Protein AF-A0A699JFB2-F1 (afdb_monomer_lite)

pLDDT: mean 80.0, std 21.0, range [34.34, 98.62]

Structure (mmCIF, N/CA/C/O backbone):
data_AF-A0A699JFB2-F1
#
_entry.id   AF-A0A699JFB2-F1
#
loop_
_atom_site.group_PDB
_atom_site.id
_atom_site.type_symbol
_atom_site.label_atom_id
_atom_site.label_alt_id
_atom_site.label_comp_id
_atom_site.label_asym_id
_atom_site.label_entity_id
_atom_site.label_seq_id
_atom_site.pdbx_PDB_ins_code
_atom_site.Cartn_x
_atom_site.Cartn_y
_atom_site.Cartn_z
_atom_site.occupancy
_atom_site.B_iso_or_equiv
_atom_site.auth_seq_id
_atom_site.auth_comp_id
_atom_site.auth_asym_id
_atom_site.auth_atom_id
_atom_site.pdbx_PDB_model_num
ATOM 1 N N . MET A 1 1 ? -42.831 4.275 116.782 1.00 61.75 1 MET A N 1
ATOM 2 C CA . MET A 1 1 ? -42.722 3.275 115.693 1.00 61.75 1 MET A CA 1
ATOM 3 C C . MET A 1 1 ? -43.497 3.658 114.433 1.00 61.75 1 MET A C 1
ATOM 5 O O . MET A 1 1 ? -42.940 3.506 113.360 1.00 61.75 1 MET A O 1
ATOM 9 N N . LYS A 1 2 ? -44.723 4.200 114.532 1.00 71.00 2 LYS A N 1
ATOM 10 C CA . LYS A 1 2 ? -45.577 4.513 113.367 1.00 71.00 2 LYS A CA 1
ATOM 11 C C . LYS A 1 2 ? -44.937 5.443 112.308 1.00 71.00 2 LYS A C 1
ATOM 13 O O . LYS A 1 2 ? -44.882 5.063 111.149 1.00 71.00 2 LYS A O 1
ATOM 18 N N . ARG A 1 3 ? -44.339 6.575 112.715 1.00 71.94 3 ARG A N 1
ATOM 19 C CA . ARG A 1 3 ? -43.683 7.531 111.789 1.00 71.94 3 ARG A CA 1
ATOM 20 C C . ARG A 1 3 ? -42.522 6.941 110.972 1.00 71.94 3 ARG A C 1
ATOM 22 O O . ARG A 1 3 ? -42.423 7.211 109.788 1.00 71.94 3 ARG A O 1
ATOM 29 N N . ALA A 1 4 ? -41.674 6.103 111.576 1.00 75.06 4 ALA A N 1
ATOM 30 C CA . ALA A 1 4 ? -40.530 5.498 110.880 1.00 75.06 4 ALA A CA 1
ATOM 31 C C . ALA A 1 4 ? -40.956 4.447 109.834 1.00 75.06 4 ALA A C 1
ATOM 33 O O . ALA A 1 4 ? -40.274 4.246 108.832 1.00 75.06 4 ALA A O 1
ATOM 34 N N . ALA A 1 5 ? -42.092 3.774 110.055 1.00 75.44 5 ALA A N 1
ATOM 35 C CA . ALA A 1 5 ? -42.675 2.857 109.078 1.00 75.44 5 ALA A CA 1
ATOM 36 C C . ALA A 1 5 ? -43.318 3.612 107.899 1.00 75.44 5 ALA A C 1
ATOM 38 O O . ALA A 1 5 ? -43.172 3.190 106.754 1.00 75.44 5 ALA A O 1
ATOM 39 N N . GLU A 1 6 ? -43.972 4.746 108.171 1.00 75.50 6 GLU A N 1
ATOM 40 C CA . GLU A 1 6 ? -44.552 5.631 107.150 1.00 75.50 6 GLU A CA 1
ATOM 41 C C . GLU A 1 6 ? -43.462 6.217 106.235 1.00 75.50 6 GLU A C 1
ATOM 43 O O . GLU A 1 6 ? -43.585 6.133 105.014 1.00 75.50 6 GLU A O 1
ATOM 48 N N . GLU A 1 7 ? -42.354 6.699 106.804 1.00 80.00 7 GLU A N 1
ATOM 49 C CA . GLU A 1 7 ? -41.218 7.280 106.069 1.00 80.00 7 GLU A CA 1
ATOM 50 C C . GLU A 1 7 ? -40.499 6.245 105.178 1.00 80.00 7 GLU A C 1
ATOM 52 O O . GLU A 1 7 ? -40.191 6.516 104.017 1.00 80.00 7 GLU A O 1
ATOM 57 N N . LYS A 1 8 ? -40.332 5.004 105.666 1.00 85.25 8 LYS A N 1
ATOM 58 C CA . LYS A 1 8 ? -39.791 3.887 104.871 1.00 85.25 8 LYS A CA 1
ATOM 59 C C . LYS A 1 8 ? -40.735 3.471 103.734 1.00 85.25 8 LYS A C 1
ATOM 61 O O . LYS A 1 8 ? -40.265 3.131 102.651 1.00 85.25 8 LYS A O 1
ATOM 66 N N . SER A 1 9 ? -42.053 3.516 103.958 1.00 81.88 9 SER A N 1
ATOM 67 C CA . SER A 1 9 ? -43.044 3.242 102.906 1.00 81.88 9 SER A CA 1
ATOM 68 C C . SER A 1 9 ? -43.068 4.337 101.832 1.00 81.88 9 SER A C 1
ATOM 70 O O . SER A 1 9 ? -43.159 4.021 100.648 1.00 81.88 9 SER A O 1
ATOM 72 N N . ALA A 1 10 ? -42.897 5.604 102.228 1.00 85.06 10 ALA A N 1
ATOM 73 C CA . ALA A 1 10 ? -42.824 6.735 101.309 1.00 85.06 10 ALA A CA 1
ATOM 74 C C . ALA A 1 10 ? -41.573 6.657 100.416 1.00 85.06 10 ALA A C 1
ATOM 76 O O . ALA A 1 10 ? -41.684 6.829 99.203 1.00 85.06 10 ALA A O 1
ATOM 77 N N . GLY A 1 11 ? -40.412 6.305 100.986 1.00 89.19 11 GLY A N 1
ATOM 78 C CA . GLY A 1 11 ? -39.179 6.081 100.219 1.00 89.19 11 GLY A CA 1
ATOM 79 C C . GLY A 1 11 ? -39.293 4.929 99.213 1.00 89.19 11 GLY A C 1
ATOM 80 O O . GLY A 1 11 ? -38.913 5.082 98.057 1.00 89.19 11 GLY A O 1
ATOM 81 N N . LEU A 1 12 ? -39.895 3.800 99.611 1.00 91.56 12 LEU A N 1
ATOM 82 C CA . LEU A 1 12 ? -40.146 2.674 98.699 1.00 91.56 12 LEU A CA 1
ATOM 83 C C . LEU A 1 12 ? -41.134 3.030 97.581 1.00 91.56 12 LEU A C 1
ATOM 85 O O . LEU A 1 12 ? -40.935 2.615 96.444 1.00 91.56 12 LEU A O 1
ATOM 89 N N . SER A 1 13 ? -42.178 3.807 97.882 1.00 91.25 13 SER A N 1
ATOM 90 C CA . SER A 1 13 ? -43.130 4.283 96.872 1.00 91.25 13 SER A CA 1
ATOM 91 C C . SER A 1 13 ? -42.457 5.198 95.849 1.00 91.25 13 SER A C 1
ATOM 93 O O . SER A 1 13 ? -42.747 5.102 94.659 1.00 91.25 13 SER A O 1
ATOM 95 N N . GLN A 1 14 ? -41.547 6.065 96.297 1.00 92.75 14 GLN A N 1
ATOM 96 C CA . GLN A 1 14 ? -40.781 6.941 95.416 1.00 92.75 14 GLN A CA 1
ATOM 97 C C . GLN A 1 14 ? -39.818 6.147 94.519 1.00 92.75 14 GLN A C 1
ATOM 99 O O . GLN A 1 14 ? -39.733 6.425 93.323 1.00 92.75 14 GLN A O 1
ATOM 104 N N . GLU A 1 15 ? -39.139 5.135 95.067 1.00 92.81 15 GLU A N 1
ATOM 105 C CA . GLU A 1 15 ? -38.270 4.225 94.306 1.00 92.81 15 GLU A CA 1
ATOM 106 C C . GLU A 1 15 ? -39.066 3.451 93.239 1.00 92.81 15 GLU A C 1
ATOM 108 O O . GLU A 1 15 ? -38.625 3.313 92.099 1.00 92.81 15 GLU A O 1
ATOM 113 N N . LEU A 1 16 ? -40.277 2.991 93.579 1.00 94.44 16 LEU A N 1
ATOM 114 C CA . LEU A 1 16 ? -41.173 2.291 92.655 1.00 94.44 16 LEU A CA 1
ATOM 115 C C . LEU A 1 16 ? -41.633 3.183 91.498 1.00 94.44 16 LEU A C 1
ATOM 117 O O . LEU A 1 16 ? -41.609 2.746 90.347 1.00 94.44 16 LEU A O 1
ATOM 121 N N . GLU A 1 17 ? -42.014 4.431 91.779 1.00 94.94 17 GLU A N 1
ATOM 122 C CA . GLU A 1 17 ? -42.367 5.391 90.727 1.00 94.94 17 GLU A CA 1
ATOM 123 C C . GLU A 1 17 ? -41.153 5.755 89.863 1.00 94.94 17 GLU A C 1
ATOM 125 O O . GLU A 1 17 ? -41.274 5.854 88.641 1.00 94.94 17 GLU A O 1
ATOM 130 N N . ARG A 1 18 ? -39.957 5.862 90.458 1.00 95.94 18 ARG A N 1
ATOM 131 C CA . ARG A 1 18 ? -38.711 6.058 89.704 1.00 95.94 18 ARG A CA 1
ATOM 132 C C . ARG A 1 18 ? -38.434 4.888 88.759 1.00 95.94 18 ARG A C 1
ATOM 134 O O . ARG A 1 18 ? -38.152 5.118 87.584 1.00 95.94 18 ARG A O 1
ATOM 141 N N . MET A 1 19 ? -38.546 3.651 89.239 1.00 95.81 19 MET A N 1
ATOM 142 C CA . MET A 1 19 ? -38.380 2.459 88.401 1.00 95.81 19 MET A CA 1
ATOM 143 C C . MET A 1 19 ? -39.442 2.386 87.303 1.00 95.81 19 MET A C 1
ATOM 145 O O . MET A 1 19 ? -39.117 2.043 86.169 1.00 95.81 19 MET A O 1
ATOM 149 N N . ARG A 1 20 ? -40.700 2.743 87.596 1.00 95.44 20 ARG A N 1
ATOM 150 C CA . ARG A 1 20 ? -41.766 2.798 86.584 1.00 95.44 20 ARG A CA 1
ATOM 151 C C . ARG A 1 20 ? -41.446 3.817 85.490 1.00 95.44 20 ARG A C 1
ATOM 153 O O . ARG A 1 20 ? -41.631 3.512 84.310 1.00 95.44 20 ARG A O 1
ATOM 160 N N . ALA A 1 21 ? -40.960 5.000 85.862 1.00 95.31 21 ALA A N 1
ATOM 161 C CA . ALA A 1 21 ? -40.542 6.016 84.901 1.00 95.31 21 ALA A CA 1
ATOM 162 C C . ALA A 1 21 ? -39.390 5.506 84.017 1.00 95.31 21 ALA A C 1
ATOM 164 O O . ALA A 1 21 ? -39.485 5.585 82.794 1.00 95.31 21 ALA A O 1
ATOM 165 N N . GLN A 1 22 ? -38.366 4.884 84.616 1.00 96.75 22 GLN A N 1
ATOM 166 C CA . GLN A 1 22 ? -37.249 4.279 83.877 1.00 96.75 22 GLN A CA 1
ATOM 167 C C . GLN A 1 22 ? -37.699 3.146 82.948 1.00 96.75 22 GLN A C 1
ATOM 169 O O . GLN A 1 22 ? -37.220 3.049 81.823 1.00 96.75 22 GLN A O 1
ATOM 174 N N . PHE A 1 23 ? -38.634 2.301 83.388 1.00 96.62 23 PHE A N 1
ATOM 175 C CA . PHE A 1 23 ? -39.174 1.225 82.560 1.00 96.62 23 PHE A CA 1
ATOM 176 C C . PHE A 1 23 ? -39.977 1.774 81.374 1.00 96.62 23 PHE A C 1
ATOM 178 O O . PHE A 1 23 ? -39.865 1.258 80.266 1.00 96.62 23 PHE A O 1
ATOM 185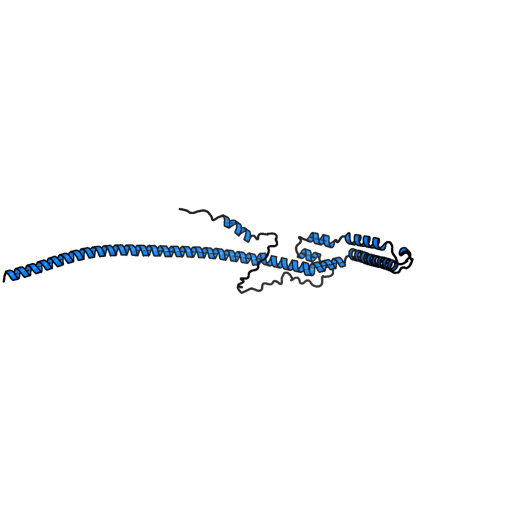 N N . SER A 1 24 ? -40.732 2.855 81.588 1.00 95.81 24 SER A N 1
ATOM 186 C CA . SER A 1 24 ? -41.478 3.533 80.520 1.00 95.81 24 SER A CA 1
ATOM 187 C C . SER A 1 24 ? -40.530 4.131 79.475 1.00 95.81 24 SER A C 1
ATOM 189 O O . SER A 1 24 ? -40.747 3.974 78.277 1.00 95.81 24 SER A O 1
ATOM 191 N N . GLU A 1 25 ? -39.440 4.762 79.915 1.00 96.69 25 GLU A N 1
ATOM 192 C CA . GLU A 1 25 ? -38.406 5.305 79.026 1.00 96.69 25 GLU A CA 1
ATOM 193 C C . GLU A 1 25 ? -37.653 4.196 78.270 1.00 96.69 25 GLU A C 1
ATOM 195 O O . GLU A 1 25 ? -37.426 4.298 77.060 1.00 96.69 25 GLU A O 1
ATOM 200 N N . LEU A 1 26 ? -37.349 3.082 78.945 1.00 96.88 26 LEU A N 1
ATOM 201 C CA . LEU A 1 26 ? -36.742 1.908 78.320 1.00 96.88 26 LEU A CA 1
ATOM 202 C C . LEU A 1 26 ? -37.665 1.301 77.254 1.00 96.88 26 LEU A C 1
ATOM 204 O O . LEU A 1 26 ? -37.205 0.969 76.166 1.00 96.88 26 LEU A O 1
ATOM 208 N N . GLN A 1 27 ? -38.967 1.213 77.521 1.00 97.38 27 GLN A N 1
ATOM 209 C CA . GLN A 1 27 ? -39.942 0.700 76.562 1.00 97.38 27 GLN A CA 1
ATOM 210 C C . GLN A 1 27 ? -40.035 1.588 75.311 1.00 97.38 27 GLN A C 1
ATOM 212 O O . GLN A 1 27 ? -40.023 1.076 74.193 1.00 97.38 27 GLN A O 1
ATOM 217 N N . VAL A 1 28 ? -40.063 2.915 75.483 1.00 97.12 28 VAL A N 1
ATOM 218 C CA . VAL A 1 28 ? -40.058 3.865 74.356 1.00 97.12 28 VAL A CA 1
ATOM 219 C C . VAL A 1 28 ? -38.763 3.762 73.545 1.00 97.12 28 VAL A C 1
ATOM 221 O O . VAL A 1 28 ? -38.801 3.798 72.314 1.00 97.12 28 VAL A O 1
ATOM 224 N N . SER A 1 29 ? -37.611 3.608 74.206 1.00 96.38 29 SER A N 1
ATOM 225 C CA . SER A 1 29 ? -36.336 3.444 73.496 1.00 96.38 29 SER A CA 1
ATOM 226 C C . SER A 1 29 ? -36.242 2.108 72.753 1.00 96.38 29 SER A C 1
ATOM 228 O O . SER A 1 29 ? -35.765 2.097 71.621 1.00 96.38 29 SER A O 1
ATOM 230 N N . HIS A 1 30 ? -36.758 1.013 73.321 1.00 96.69 30 HIS A N 1
ATOM 231 C CA . HIS A 1 30 ? -36.852 -0.283 72.644 1.00 96.69 30 HIS A CA 1
ATOM 232 C C . HIS A 1 30 ? -37.689 -0.193 71.365 1.00 96.69 30 HIS A C 1
ATOM 234 O O . HIS A 1 30 ? -37.243 -0.640 70.312 1.00 96.69 30 HIS A O 1
ATOM 240 N N . GLU A 1 31 ? -38.866 0.435 71.432 1.00 97.31 31 GLU A N 1
ATOM 241 C CA . GLU A 1 31 ? -39.734 0.619 70.264 1.00 97.31 31 GLU A CA 1
ATOM 242 C C . GLU A 1 31 ? -39.026 1.419 69.158 1.00 97.31 31 GLU A C 1
ATOM 244 O O . GLU A 1 31 ? -39.022 1.028 67.991 1.00 97.31 31 GLU A O 1
ATOM 249 N N . ARG A 1 32 ? -38.332 2.503 69.534 1.00 97.81 32 ARG A N 1
ATOM 250 C CA . ARG A 1 32 ? -37.537 3.308 68.597 1.00 97.81 32 ARG A CA 1
ATOM 251 C C . ARG A 1 32 ? -36.387 2.515 67.971 1.00 97.81 32 ARG A C 1
ATOM 253 O O . ARG A 1 32 ? -36.138 2.667 66.778 1.00 97.81 32 ARG A O 1
ATOM 260 N N . ILE A 1 33 ? -35.677 1.703 68.757 1.00 97.94 33 ILE A N 1
ATOM 261 C CA . ILE A 1 33 ? -34.589 0.852 68.254 1.00 97.94 33 ILE A CA 1
ATOM 262 C C . ILE A 1 33 ? -35.148 -0.192 67.288 1.00 97.94 33 ILE A C 1
ATOM 264 O O . ILE A 1 33 ? -34.568 -0.381 66.224 1.00 97.94 33 ILE A O 1
ATOM 268 N N . SER A 1 34 ? -36.288 -0.812 67.607 1.00 97.44 34 SER A N 1
ATOM 269 C CA . SER A 1 34 ? -36.940 -1.782 66.722 1.00 97.44 34 SER A CA 1
ATOM 270 C C . SER A 1 34 ? -37.253 -1.164 65.356 1.00 97.44 34 SER A C 1
ATOM 272 O O . SER A 1 34 ? -36.870 -1.716 64.330 1.00 97.44 34 SER A O 1
ATOM 274 N N . GLN A 1 35 ? -37.827 0.043 65.336 1.00 97.94 35 GLN A N 1
ATOM 275 C CA . GLN A 1 35 ? -38.099 0.772 64.089 1.00 97.94 35 GLN A CA 1
ATOM 276 C C . GLN A 1 35 ? -36.823 1.118 63.304 1.00 97.94 35 GLN A C 1
ATOM 278 O O . GLN A 1 35 ? -36.813 1.066 62.075 1.00 97.94 35 GLN A O 1
ATOM 283 N N . GLN A 1 36 ? -35.736 1.481 63.994 1.00 97.81 36 GLN A N 1
ATOM 284 C CA . GLN A 1 36 ? -34.448 1.749 63.346 1.00 97.81 36 GLN A CA 1
ATOM 285 C C . GLN A 1 36 ? -33.833 0.483 62.740 1.00 97.81 36 GLN A C 1
ATOM 287 O O . GLN A 1 36 ? -33.240 0.562 61.665 1.00 97.81 36 GLN A O 1
ATOM 292 N N . VAL A 1 37 ? -33.983 -0.666 63.403 1.00 97.75 37 VAL A N 1
ATOM 293 C CA . VAL A 1 37 ? -33.536 -1.964 62.885 1.00 97.75 37 VAL A CA 1
ATOM 294 C C . VAL A 1 37 ? -34.311 -2.327 61.621 1.00 97.75 37 VAL A C 1
ATOM 296 O O . VAL A 1 37 ? -33.679 -2.658 60.622 1.00 97.75 37 VAL A O 1
ATOM 299 N N . ASP A 1 38 ? -35.637 -2.174 61.612 1.00 97.88 38 ASP A N 1
ATOM 300 C CA . ASP A 1 38 ? -36.460 -2.459 60.427 1.00 97.88 38 ASP A CA 1
ATOM 301 C C . ASP A 1 38 ? -36.074 -1.567 59.233 1.00 97.88 38 ASP A C 1
ATOM 303 O O . ASP A 1 38 ? -35.922 -2.047 58.106 1.00 97.88 38 ASP A O 1
ATOM 307 N N . ALA A 1 39 ? -35.838 -0.273 59.479 1.00 97.94 39 ALA A N 1
ATOM 308 C CA . ALA A 1 39 ? -35.392 0.664 58.447 1.00 97.94 39 ALA A CA 1
ATOM 309 C C . ALA A 1 39 ? -34.002 0.305 57.891 1.00 97.94 39 ALA A C 1
ATOM 311 O O . ALA A 1 39 ? -33.796 0.329 56.675 1.00 97.94 39 ALA A O 1
ATOM 312 N N . LEU A 1 40 ? -33.056 -0.067 58.763 1.00 98.06 40 LEU A N 1
ATOM 313 C CA . LEU A 1 40 ? -31.728 -0.530 58.351 1.00 98.06 40 LEU A CA 1
ATOM 314 C C . LEU A 1 40 ? -31.813 -1.828 57.549 1.00 98.06 40 LEU A C 1
ATOM 316 O O . LEU A 1 40 ? -31.126 -1.964 56.541 1.00 98.06 40 LEU A O 1
ATOM 320 N N . GLN A 1 41 ? -32.676 -2.758 57.950 1.00 97.88 41 GLN A N 1
ATOM 321 C CA . GLN A 1 41 ? -32.876 -4.017 57.239 1.00 97.88 41 GLN A CA 1
ATOM 322 C C . GLN A 1 41 ? -33.395 -3.776 55.815 1.00 97.88 41 GLN A C 1
ATOM 324 O O . GLN A 1 41 ? -32.908 -4.387 54.862 1.00 97.88 41 GLN A O 1
ATOM 329 N N . GLN A 1 42 ? -34.332 -2.838 55.652 1.00 97.06 42 GLN A N 1
ATOM 330 C CA . GLN A 1 42 ? -34.833 -2.446 54.337 1.00 97.06 42 GLN A CA 1
ATOM 331 C C . GLN A 1 42 ? -33.756 -1.744 53.496 1.00 97.06 42 GLN A C 1
ATOM 333 O O . GLN A 1 42 ? -33.648 -2.008 52.298 1.00 97.06 42 GLN A O 1
ATOM 338 N N . GLN A 1 43 ? -32.928 -0.895 54.112 1.00 97.75 43 GLN A N 1
ATOM 339 C CA . GLN A 1 43 ? -31.812 -0.239 53.430 1.00 97.75 43 GLN A CA 1
ATOM 340 C C . GLN A 1 43 ? -30.760 -1.248 52.947 1.00 97.75 43 GLN A C 1
ATOM 342 O O . GLN A 1 43 ? -30.343 -1.171 51.793 1.00 97.75 43 GLN A O 1
ATOM 347 N N . VAL A 1 44 ? -30.378 -2.212 53.791 1.00 97.88 44 VAL A N 1
ATOM 348 C CA . VAL A 1 44 ? -29.430 -3.283 53.438 1.00 97.88 44 VAL A CA 1
ATOM 349 C C . VAL A 1 44 ? -29.979 -4.125 52.286 1.00 97.88 44 VAL A C 1
ATOM 351 O O . VAL A 1 44 ? -29.268 -4.364 51.315 1.00 97.88 44 VAL A O 1
ATOM 354 N N . SER A 1 45 ? -31.264 -4.489 52.325 1.00 97.50 45 SER A N 1
ATOM 355 C CA . SER A 1 45 ? -31.907 -5.215 51.221 1.00 97.50 45 SER A CA 1
ATOM 356 C C . SER A 1 45 ? -31.915 -4.411 49.908 1.00 97.50 45 SER A C 1
ATOM 358 O O . SER A 1 45 ? -31.698 -4.967 48.826 1.00 97.50 45 SER A O 1
ATOM 360 N N . GLY A 1 46 ? -32.116 -3.091 49.985 1.00 97.88 46 GLY A N 1
ATOM 361 C CA . GLY A 1 46 ? -32.013 -2.199 48.829 1.00 97.88 46 GLY A CA 1
ATOM 362 C C . GLY A 1 46 ? -30.593 -2.117 48.260 1.00 97.88 46 GLY A C 1
ATOM 363 O O . GLY A 1 46 ? -30.415 -2.175 47.043 1.00 97.88 46 GLY A O 1
ATOM 364 N N . GLU A 1 47 ? -29.579 -2.033 49.124 1.00 97.81 47 GLU A N 1
ATOM 365 C CA . GLU A 1 47 ? -28.166 -2.014 48.726 1.00 97.81 47 GLU A CA 1
ATOM 366 C C . GLU A 1 47 ? -27.744 -3.329 48.059 1.00 97.81 47 GLU A C 1
ATOM 368 O O . GLU A 1 47 ? -27.092 -3.303 47.015 1.00 97.81 47 GLU A O 1
ATOM 373 N N . GLU A 1 48 ? -28.166 -4.476 48.597 1.00 98.12 48 GLU A N 1
ATOM 374 C CA . GLU A 1 48 ? -27.917 -5.791 47.994 1.00 98.12 48 GLU A CA 1
ATOM 375 C C . GLU A 1 48 ? -28.531 -5.899 46.592 1.00 98.12 48 GLU A C 1
ATOM 377 O O . GLU A 1 48 ? -27.881 -6.381 45.661 1.00 98.12 48 GLU A O 1
ATOM 382 N N . THR A 1 49 ? -29.749 -5.380 46.418 1.00 98.19 49 THR A N 1
ATOM 383 C CA . THR A 1 49 ? -30.429 -5.345 45.114 1.00 98.19 49 THR A CA 1
ATOM 384 C C . THR A 1 49 ? -29.679 -4.457 44.118 1.00 98.19 49 THR A C 1
ATOM 386 O O . THR A 1 49 ? -29.460 -4.850 42.971 1.00 98.19 49 THR A O 1
ATOM 389 N N . LEU A 1 50 ? -29.237 -3.271 44.550 1.00 98.19 50 LEU A N 1
ATOM 390 C CA . LEU A 1 50 ? -28.474 -2.350 43.706 1.00 98.19 50 LEU A CA 1
ATOM 391 C C . LEU A 1 50 ? -27.106 -2.931 43.323 1.00 98.19 50 LEU A C 1
ATOM 393 O O . LEU A 1 50 ? -26.680 -2.810 42.174 1.00 98.19 50 LEU A O 1
ATOM 397 N N . LYS A 1 51 ? -26.429 -3.591 44.268 1.00 98.38 51 LYS A N 1
ATOM 398 C CA . LYS A 1 51 ? -25.154 -4.268 44.026 1.00 98.38 51 LYS A CA 1
ATOM 399 C C . LYS A 1 51 ? -25.301 -5.365 42.973 1.00 98.38 51 LYS A C 1
ATOM 401 O O . LYS A 1 51 ? -24.484 -5.424 42.058 1.00 98.38 51 LYS A O 1
ATOM 406 N N . ALA A 1 52 ? -26.350 -6.184 43.064 1.00 98.31 52 ALA A N 1
ATOM 407 C CA . ALA A 1 52 ? -26.631 -7.214 42.066 1.00 98.31 52 ALA A CA 1
ATOM 408 C C . ALA A 1 52 ? -26.864 -6.607 40.671 1.00 98.31 52 ALA A C 1
ATOM 410 O O . ALA A 1 52 ? -26.247 -7.047 39.702 1.00 98.31 52 ALA A O 1
ATOM 411 N N . ALA A 1 53 ? -27.665 -5.539 40.577 1.00 98.44 53 ALA A N 1
ATOM 412 C CA . ALA A 1 53 ? -27.901 -4.839 39.313 1.00 98.44 53 ALA A CA 1
ATOM 413 C C . ALA A 1 53 ? -26.607 -4.260 38.708 1.00 98.44 53 ALA A C 1
ATOM 415 O O . ALA A 1 53 ? -26.406 -4.314 37.494 1.00 98.44 53 ALA A O 1
ATOM 416 N N . PHE A 1 54 ? -25.704 -3.737 39.544 1.00 98.19 54 PHE A N 1
ATOM 417 C CA . PHE A 1 54 ? -24.413 -3.221 39.089 1.00 98.19 54 PHE A CA 1
ATOM 418 C C . PHE A 1 54 ? -23.481 -4.331 38.579 1.00 98.19 54 PHE A C 1
ATOM 420 O O . PHE A 1 54 ? -22.805 -4.156 37.563 1.00 98.19 54 PHE A O 1
ATOM 427 N N . GLU A 1 55 ? -23.443 -5.480 39.257 1.00 98.44 55 GLU A N 1
ATOM 428 C CA . GLU A 1 55 ? -22.667 -6.639 38.804 1.00 98.44 55 GLU A CA 1
ATOM 429 C C . GLU A 1 55 ? -23.184 -7.186 37.466 1.00 98.44 55 GLU A C 1
ATOM 431 O O . GLU A 1 55 ? -22.376 -7.503 36.590 1.00 98.44 55 GLU A O 1
ATOM 436 N N . ASP A 1 56 ? -24.503 -7.245 37.276 1.00 98.62 56 ASP A N 1
ATOM 437 C CA . ASP A 1 56 ? -25.114 -7.674 36.014 1.00 98.62 56 ASP A CA 1
ATOM 438 C C . ASP A 1 56 ? -24.822 -6.690 34.874 1.00 98.62 56 ASP A C 1
ATOM 440 O O . ASP A 1 56 ? -24.393 -7.114 33.798 1.00 98.62 56 ASP A O 1
ATOM 444 N N . TYR A 1 57 ? -24.948 -5.380 35.120 1.00 97.75 57 TYR A N 1
ATOM 445 C CA . TYR A 1 57 ? -24.567 -4.351 34.147 1.00 97.75 57 TYR A CA 1
ATOM 446 C C . TYR A 1 57 ? -23.102 -4.491 33.720 1.00 97.75 57 TYR A C 1
ATOM 448 O O . TYR A 1 57 ? -22.784 -4.426 32.531 1.00 97.75 57 TYR A O 1
ATOM 456 N N . LYS A 1 58 ? -22.198 -4.727 34.678 1.00 98.00 58 LYS A N 1
ATOM 457 C CA . LYS A 1 58 ? -20.779 -4.926 34.380 1.00 98.00 58 LYS A CA 1
ATOM 458 C C . LYS A 1 58 ? -20.557 -6.155 33.496 1.00 98.00 58 LYS A C 1
ATOM 460 O O . LYS A 1 58 ? -19.853 -6.046 32.499 1.00 98.00 58 LYS A O 1
ATOM 465 N N . ARG A 1 59 ? -21.189 -7.293 33.811 1.00 98.38 59 ARG A N 1
ATOM 466 C CA . ARG A 1 59 ? -21.092 -8.501 32.969 1.00 98.38 59 ARG A CA 1
ATOM 467 C C . ARG A 1 59 ? -21.610 -8.250 31.555 1.00 98.38 59 ARG A C 1
ATOM 469 O O . ARG A 1 59 ? -20.994 -8.710 30.602 1.00 98.38 59 ARG A O 1
ATOM 476 N N . GLN A 1 60 ? -22.707 -7.507 31.414 1.00 97.94 60 GLN A N 1
ATOM 477 C CA . GLN A 1 60 ? -23.255 -7.156 30.105 1.00 97.94 60 GLN A CA 1
ATOM 478 C C . GLN A 1 60 ? -22.282 -6.288 29.292 1.00 97.94 60 GLN A C 1
ATOM 480 O O . GLN A 1 60 ? -22.092 -6.530 28.101 1.00 97.94 60 GLN A O 1
ATOM 485 N N . GLN A 1 61 ? -21.647 -5.301 29.929 1.00 97.19 61 GLN A N 1
ATOM 486 C CA . GLN A 1 61 ? -20.620 -4.474 29.291 1.00 97.19 61 GLN A CA 1
ATOM 487 C C . GLN A 1 61 ? -19.403 -5.305 28.876 1.00 97.19 61 GLN A C 1
ATOM 489 O O . GLN A 1 61 ? -18.968 -5.209 27.730 1.00 97.19 61 GLN A O 1
ATOM 494 N N . ASP A 1 62 ? -18.900 -6.157 29.772 1.00 98.31 62 ASP A N 1
ATOM 495 C CA . ASP A 1 62 ? -17.759 -7.034 29.495 1.00 98.31 62 ASP A CA 1
ATOM 496 C C . ASP A 1 62 ? -18.061 -7.958 28.298 1.00 98.31 62 ASP A C 1
ATOM 498 O O . ASP A 1 62 ? -17.250 -8.062 27.379 1.00 98.31 62 ASP A O 1
ATOM 502 N N . GLN A 1 63 ? -19.265 -8.538 28.240 1.00 98.50 63 GLN A N 1
ATOM 503 C CA . GLN A 1 63 ? -19.698 -9.388 27.128 1.00 98.50 63 GLN A CA 1
ATOM 504 C C . GLN A 1 63 ? -19.804 -8.623 25.801 1.00 98.50 63 GLN A C 1
ATOM 506 O O . GLN A 1 63 ? -19.409 -9.137 24.755 1.00 98.50 63 GLN A O 1
ATOM 511 N N . MET A 1 64 ? -20.326 -7.395 25.826 1.00 97.50 64 MET A N 1
ATOM 512 C CA . MET A 1 64 ? -20.412 -6.554 24.630 1.00 97.50 64 MET A CA 1
ATOM 513 C C . MET A 1 64 ? -19.018 -6.208 24.090 1.00 97.50 64 MET A C 1
ATOM 515 O O . MET A 1 64 ? -18.802 -6.243 22.877 1.00 97.50 64 MET A O 1
ATOM 519 N N . VAL A 1 65 ? -18.069 -5.895 24.977 1.00 97.56 65 VAL A N 1
ATOM 520 C CA . VAL A 1 65 ? -16.675 -5.626 24.597 1.00 97.56 65 VAL A CA 1
ATOM 521 C C . VAL A 1 65 ? -16.022 -6.883 24.030 1.00 97.56 65 VAL A C 1
ATOM 523 O O . VAL A 1 65 ? -15.423 -6.814 22.961 1.00 97.56 65 VAL A O 1
ATOM 526 N N . GLU A 1 66 ? -16.181 -8.031 24.686 1.00 97.94 66 GLU A N 1
ATOM 527 C CA . GLU A 1 66 ? -15.625 -9.306 24.223 1.00 97.94 66 GLU A CA 1
ATOM 528 C C . GLU A 1 66 ? -16.172 -9.695 22.841 1.00 97.94 66 GLU A C 1
ATOM 530 O O . GLU A 1 66 ? -15.407 -10.075 21.954 1.00 97.94 66 GLU A O 1
ATOM 535 N N . GLN A 1 67 ? -17.474 -9.495 22.609 1.00 98.25 67 GLN A N 1
ATOM 536 C CA . GLN A 1 67 ? -18.091 -9.711 21.302 1.00 98.25 67 GLN A CA 1
ATOM 537 C C . GLN A 1 67 ? -17.506 -8.783 20.228 1.00 98.25 67 GLN A C 1
ATOM 539 O O . GLN A 1 67 ? -17.204 -9.238 19.123 1.00 98.25 67 GLN A O 1
ATOM 544 N N . ARG A 1 68 ? -17.328 -7.492 20.534 1.00 97.62 68 ARG A N 1
ATOM 545 C CA . ARG A 1 68 ? -16.721 -6.531 19.598 1.00 97.62 68 ARG A CA 1
ATOM 546 C C . ARG A 1 68 ? -15.252 -6.841 19.318 1.00 97.62 68 ARG A C 1
ATOM 548 O O . ARG A 1 68 ? -14.822 -6.693 18.179 1.00 97.62 68 ARG A O 1
ATOM 555 N N . CYS A 1 69 ? -14.494 -7.293 20.315 1.00 98.00 69 CYS A N 1
ATOM 556 C CA . CYS A 1 69 ? -13.121 -7.755 20.120 1.00 98.00 69 CYS A CA 1
ATOM 557 C C . CYS A 1 69 ? -13.078 -8.965 19.184 1.00 98.00 69 CYS A C 1
ATOM 559 O O . CYS A 1 69 ? -12.351 -8.921 18.200 1.00 98.00 69 CYS A O 1
ATOM 561 N N . ALA A 1 70 ? -13.924 -9.973 19.410 1.00 98.00 70 ALA A N 1
ATOM 562 C CA . ALA A 1 70 ? -13.998 -11.145 18.538 1.00 98.00 70 ALA A CA 1
ATOM 563 C C . ALA A 1 70 ? -14.388 -10.786 17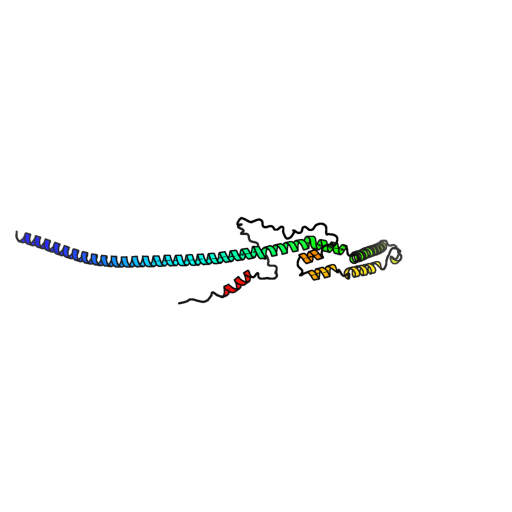.089 1.00 98.00 70 ALA A C 1
ATOM 565 O O . ALA A 1 70 ? -13.866 -11.372 16.143 1.00 98.00 70 ALA A O 1
ATOM 566 N N . GLU A 1 71 ? -15.280 -9.807 16.899 1.00 98.19 71 GLU A N 1
ATOM 567 C CA . GLU A 1 71 ? -15.640 -9.296 15.570 1.00 98.19 71 GLU A CA 1
ATOM 568 C C . GLU A 1 71 ? -14.446 -8.624 14.872 1.00 98.19 71 GLU A C 1
ATOM 570 O O . GLU A 1 71 ? -14.190 -8.875 13.693 1.00 98.19 71 GLU A O 1
ATOM 575 N N . ILE A 1 72 ? -13.709 -7.774 15.593 1.00 97.00 72 ILE A N 1
ATOM 576 C CA . ILE A 1 72 ? -12.522 -7.095 15.061 1.00 97.00 72 ILE A CA 1
ATOM 577 C C . ILE A 1 72 ? -11.418 -8.106 14.746 1.00 97.00 72 ILE A C 1
ATOM 579 O O . ILE A 1 72 ? -10.825 -8.014 13.675 1.00 97.00 72 ILE A O 1
ATOM 583 N N . ASP A 1 73 ? -11.178 -9.077 15.624 1.00 98.00 73 ASP A N 1
ATOM 584 C CA . ASP A 1 73 ? -10.174 -10.123 15.419 1.00 98.00 73 ASP A CA 1
ATOM 585 C C . ASP A 1 73 ? -10.499 -10.946 14.167 1.00 98.00 73 ASP A C 1
ATOM 587 O O . ASP A 1 73 ? -9.650 -11.087 13.290 1.00 98.00 73 ASP A O 1
ATOM 591 N N . ALA A 1 74 ? -11.756 -11.371 13.993 1.00 97.75 74 ALA A N 1
ATOM 592 C CA . ALA A 1 74 ? -12.182 -12.082 12.787 1.00 97.75 74 ALA A CA 1
ATOM 593 C C . ALA A 1 74 ? -12.017 -11.238 11.508 1.00 97.75 74 ALA A C 1
ATOM 595 O O . ALA A 1 74 ? -11.646 -11.760 10.454 1.00 97.75 74 ALA A O 1
ATOM 596 N N . ARG A 1 75 ? -12.275 -9.923 11.585 1.00 96.88 75 ARG A N 1
ATOM 597 C CA . ARG A 1 75 ? -12.052 -8.993 10.464 1.00 96.88 75 ARG A CA 1
ATOM 598 C C . ARG A 1 75 ? -10.563 -8.819 10.149 1.00 96.88 75 ARG A C 1
ATOM 600 O O . ARG A 1 75 ? -10.204 -8.745 8.975 1.00 96.88 75 ARG A O 1
ATOM 607 N N . LEU A 1 76 ? -9.707 -8.747 11.167 1.00 96.88 76 LEU A N 1
ATOM 608 C CA . LEU A 1 76 ? -8.255 -8.665 10.998 1.00 96.88 76 LEU A CA 1
ATOM 609 C C . LEU A 1 76 ? -7.684 -9.956 10.408 1.00 96.88 76 LEU A C 1
ATOM 611 O O . LEU A 1 76 ? -6.848 -9.876 9.511 1.00 96.88 76 LEU A O 1
ATOM 615 N N . ASP A 1 77 ? -8.169 -11.114 10.851 1.00 96.44 77 ASP A N 1
ATOM 616 C CA . ASP A 1 77 ? -7.778 -12.414 10.305 1.00 96.44 77 ASP A CA 1
ATOM 617 C C . ASP A 1 77 ? -8.142 -12.519 8.819 1.00 96.44 77 ASP A C 1
ATOM 619 O O . ASP A 1 77 ? -7.296 -12.881 8.002 1.00 96.44 77 ASP A O 1
ATOM 623 N N . ALA A 1 78 ? -9.364 -12.121 8.442 1.00 95.69 78 ALA A N 1
ATOM 624 C CA . ALA A 1 78 ? -9.783 -12.083 7.040 1.00 95.69 78 ALA A CA 1
ATOM 625 C C . ALA A 1 78 ? -8.890 -11.155 6.196 1.00 95.69 78 ALA A C 1
ATOM 627 O O . ALA A 1 78 ? -8.405 -11.555 5.141 1.00 95.69 78 ALA A O 1
ATOM 628 N N . LEU A 1 79 ? -8.597 -9.946 6.691 1.00 95.06 79 LEU A N 1
ATOM 629 C CA . LEU A 1 79 ? -7.713 -9.006 5.996 1.00 95.06 79 LEU A CA 1
ATOM 630 C C . LEU A 1 79 ? -6.277 -9.539 5.862 1.00 95.06 79 LEU A C 1
ATOM 632 O O . LEU A 1 79 ? -5.617 -9.283 4.855 1.00 95.06 79 LEU A O 1
ATOM 636 N N . SER A 1 80 ? -5.781 -10.255 6.874 1.00 94.94 80 SER A N 1
ATOM 637 C CA . SER A 1 80 ? -4.457 -10.879 6.826 1.00 94.94 80 SER A CA 1
ATOM 638 C C . SER A 1 80 ? -4.394 -11.954 5.744 1.00 94.94 80 SER A C 1
ATOM 640 O O . SER A 1 80 ? -3.413 -12.005 5.006 1.00 94.94 80 SER A O 1
ATOM 642 N N . ILE A 1 81 ? -5.441 -12.775 5.622 1.00 93.31 81 ILE A N 1
ATOM 643 C CA . ILE A 1 81 ? -5.546 -13.801 4.577 1.00 93.31 81 ILE A CA 1
ATOM 644 C C . ILE A 1 81 ? -5.560 -13.146 3.192 1.00 93.31 81 ILE A C 1
ATOM 646 O O . ILE A 1 81 ? -4.740 -13.511 2.353 1.00 93.31 81 ILE A O 1
ATOM 650 N N . ASP A 1 82 ? -6.398 -12.128 2.973 1.00 92.06 82 ASP A N 1
ATOM 651 C CA . ASP A 1 82 ? -6.454 -11.400 1.695 1.00 92.06 82 ASP A CA 1
ATOM 652 C C . ASP A 1 82 ? -5.080 -10.807 1.319 1.00 92.06 82 ASP A C 1
ATOM 654 O O . ASP A 1 82 ? -4.646 -10.846 0.162 1.00 92.06 82 ASP A O 1
ATOM 658 N N . PHE A 1 83 ? -4.354 -10.265 2.303 1.00 90.19 83 PHE A N 1
ATOM 659 C CA . PHE A 1 83 ? -3.011 -9.735 2.082 1.00 90.19 83 PHE A CA 1
ATOM 660 C C . PHE A 1 83 ? -2.020 -10.828 1.658 1.00 90.19 83 PHE A C 1
ATOM 662 O O . PHE A 1 83 ? -1.271 -10.621 0.698 1.00 90.19 83 PHE A O 1
ATOM 669 N N . ASP A 1 84 ? -2.006 -11.964 2.355 1.00 91.19 84 ASP A N 1
ATOM 670 C CA . ASP A 1 84 ? -1.055 -13.054 2.120 1.00 91.19 84 ASP A CA 1
ATOM 671 C C . ASP A 1 84 ? -1.361 -13.849 0.840 1.00 91.19 84 ASP A C 1
ATOM 673 O O . ASP A 1 84 ? -0.429 -14.279 0.151 1.00 91.19 84 ASP A O 1
ATOM 677 N N . GLU A 1 85 ? -2.638 -14.026 0.494 1.00 89.69 85 GLU A N 1
ATOM 678 C CA . GLU A 1 85 ? -3.070 -14.819 -0.664 1.00 89.69 85 GLU A CA 1
ATOM 679 C C . GLU A 1 85 ? -3.144 -14.005 -1.962 1.00 89.69 85 GLU A C 1
ATOM 681 O O . GLU A 1 85 ? -2.797 -14.523 -3.026 1.00 89.69 85 GLU A O 1
ATOM 686 N N . GLU A 1 86 ? -3.543 -12.730 -1.905 1.00 88.38 86 GLU A N 1
ATOM 687 C CA . GLU A 1 86 ? -3.736 -11.919 -3.113 1.00 88.38 86 GLU A CA 1
ATOM 688 C C . GLU A 1 86 ? -2.622 -10.888 -3.302 1.00 88.38 86 GLU A C 1
ATOM 690 O O . GLU A 1 86 ? -1.917 -10.869 -4.323 1.00 88.38 86 GLU A O 1
ATOM 695 N N . LEU A 1 87 ? -2.445 -10.003 -2.316 1.00 87.00 87 LEU A N 1
ATOM 696 C CA . LEU A 1 87 ? -1.616 -8.813 -2.497 1.00 87.00 87 LEU A CA 1
ATOM 697 C C . LEU A 1 87 ? -0.121 -9.144 -2.468 1.00 87.00 87 LEU A C 1
ATOM 699 O O . LEU A 1 87 ? 0.653 -8.623 -3.282 1.00 87.00 87 LEU A O 1
ATOM 703 N N . TYR A 1 88 ? 0.305 -10.005 -1.547 1.00 89.31 88 TYR A N 1
ATOM 704 C CA . TYR A 1 88 ? 1.708 -10.355 -1.363 1.00 89.31 88 TYR A CA 1
ATOM 705 C C . TYR A 1 88 ? 2.312 -11.060 -2.591 1.00 89.31 88 TYR A C 1
ATOM 707 O O . TYR A 1 88 ? 3.353 -10.595 -3.082 1.00 89.31 88 TYR A O 1
ATOM 715 N N . PRO A 1 89 ? 1.663 -12.078 -3.193 1.00 90.19 89 PRO A N 1
ATOM 716 C CA . PRO A 1 89 ? 2.152 -12.698 -4.423 1.00 90.19 89 PRO A CA 1
ATOM 717 C C . PRO A 1 89 ? 2.235 -11.715 -5.596 1.00 90.19 89 PRO A C 1
ATOM 719 O O . PRO A 1 89 ? 3.206 -11.743 -6.364 1.00 90.19 89 PRO A O 1
ATOM 722 N N . TYR A 1 90 ? 1.270 -10.798 -5.717 1.00 86.50 90 TYR A N 1
ATOM 723 C CA . TYR A 1 90 ? 1.294 -9.768 -6.756 1.00 86.50 90 TYR A CA 1
ATOM 724 C C . TYR A 1 90 ? 2.489 -8.817 -6.590 1.00 86.50 90 TYR A C 1
ATOM 726 O O . TYR A 1 90 ? 3.225 -8.559 -7.549 1.00 86.50 90 TYR A O 1
ATOM 734 N N . MET A 1 91 ? 2.745 -8.339 -5.368 1.00 86.81 91 MET A N 1
ATOM 735 C CA . MET A 1 91 ? 3.901 -7.483 -5.078 1.00 86.81 91 MET A CA 1
ATOM 736 C C . MET A 1 91 ? 5.226 -8.182 -5.392 1.00 86.81 91 MET A C 1
ATOM 738 O O . MET A 1 91 ? 6.106 -7.576 -6.016 1.00 86.81 91 MET A O 1
ATOM 742 N N . LEU A 1 92 ? 5.369 -9.450 -4.998 1.00 85.88 92 LEU A N 1
ATOM 743 C CA . LEU A 1 92 ? 6.558 -10.244 -5.305 1.00 85.88 92 LEU A CA 1
ATOM 744 C C . LEU A 1 92 ? 6.752 -10.404 -6.813 1.00 85.88 92 LEU A C 1
ATOM 746 O O . LEU A 1 92 ? 7.857 -10.176 -7.311 1.00 85.88 92 LEU A O 1
ATOM 750 N N . THR A 1 93 ? 5.681 -10.709 -7.546 1.00 87.50 93 THR A N 1
ATOM 751 C CA . THR A 1 93 ? 5.710 -10.842 -9.009 1.00 87.50 93 THR A CA 1
ATOM 752 C C . THR A 1 93 ? 6.123 -9.530 -9.675 1.00 87.50 93 THR A C 1
ATOM 754 O O . THR A 1 93 ? 7.002 -9.523 -10.538 1.00 87.50 93 THR A O 1
ATOM 757 N N . ALA A 1 94 ? 5.583 -8.396 -9.224 1.00 87.19 94 ALA A N 1
ATOM 758 C CA . ALA A 1 94 ? 5.954 -7.081 -9.740 1.00 87.19 94 ALA A CA 1
ATOM 759 C C . ALA A 1 94 ? 7.428 -6.731 -9.454 1.00 87.19 94 ALA A C 1
ATOM 761 O O . ALA A 1 94 ? 8.118 -6.170 -10.310 1.00 87.19 94 ALA A O 1
ATOM 762 N N . ILE A 1 95 ? 7.944 -7.064 -8.264 1.00 87.31 95 ILE A N 1
ATOM 763 C CA . ILE A 1 95 ? 9.361 -6.859 -7.920 1.00 87.31 95 ILE A CA 1
ATOM 764 C C . ILE A 1 95 ? 10.262 -7.760 -8.771 1.00 87.31 95 ILE A C 1
ATOM 766 O O . ILE A 1 95 ? 11.263 -7.277 -9.309 1.00 87.31 95 ILE A O 1
ATOM 770 N N . ALA A 1 96 ? 9.920 -9.042 -8.906 1.00 88.19 96 ALA A N 1
ATOM 771 C CA . ALA A 1 96 ? 10.664 -10.001 -9.715 1.00 88.19 96 ALA A CA 1
ATOM 772 C C . ALA A 1 96 ? 10.695 -9.582 -11.192 1.00 88.19 96 ALA A C 1
ATOM 774 O O . ALA A 1 96 ? 11.775 -9.524 -11.782 1.00 88.19 96 ALA A O 1
ATOM 775 N N . GLY A 1 97 ? 9.549 -9.182 -11.752 1.00 89.25 97 GLY A N 1
ATOM 776 C CA . GLY A 1 97 ? 9.440 -8.657 -13.114 1.00 89.25 97 GLY A CA 1
ATOM 777 C C . GLY A 1 97 ? 10.325 -7.430 -13.330 1.00 89.25 97 GLY A C 1
ATOM 778 O O . GLY A 1 97 ? 11.170 -7.427 -14.225 1.00 89.25 97 GLY A O 1
ATOM 779 N N . ARG A 1 98 ? 10.245 -6.421 -12.448 1.00 86.31 98 ARG A N 1
ATOM 780 C CA . ARG A 1 98 ? 11.119 -5.231 -12.525 1.00 86.31 98 ARG A CA 1
ATOM 781 C C . ARG A 1 98 ? 12.606 -5.587 -12.454 1.00 86.31 98 ARG A C 1
ATOM 783 O O . ARG A 1 98 ? 13.399 -5.048 -13.226 1.00 86.31 98 ARG A O 1
ATOM 790 N N . ARG A 1 99 ? 12.997 -6.498 -11.555 1.00 89.31 99 ARG A N 1
ATOM 791 C CA . ARG A 1 99 ? 14.386 -6.982 -11.459 1.00 89.31 99 ARG A CA 1
ATOM 792 C C . ARG A 1 99 ? 14.836 -7.673 -12.746 1.00 89.31 99 ARG A C 1
ATOM 794 O O . ARG A 1 99 ? 15.956 -7.425 -13.191 1.00 89.31 99 ARG A O 1
ATOM 801 N N . TRP A 1 100 ? 13.978 -8.497 -13.347 1.00 92.00 100 TRP A N 1
ATOM 802 C CA . TRP A 1 100 ? 14.273 -9.158 -14.616 1.00 92.00 100 TRP A CA 1
ATOM 803 C C . TRP A 1 100 ? 14.448 -8.148 -15.754 1.00 92.00 100 TRP A C 1
ATOM 805 O O . TRP A 1 100 ? 15.434 -8.248 -16.479 1.00 92.00 100 TRP A O 1
ATOM 815 N N . VAL A 1 101 ? 13.577 -7.136 -15.879 1.00 89.31 101 VAL A N 1
ATOM 816 C CA . VAL A 1 101 ? 13.693 -6.105 -16.935 1.00 89.31 101 VAL A CA 1
ATOM 817 C C . VAL A 1 101 ? 15.028 -5.369 -16.832 1.00 89.31 101 VAL A C 1
ATOM 819 O O . VAL A 1 101 ? 15.745 -5.249 -17.825 1.00 89.31 101 VAL A O 1
ATOM 822 N N . ILE A 1 102 ? 15.386 -4.922 -15.624 1.00 87.94 102 ILE A N 1
ATOM 823 C CA . ILE A 1 102 ? 16.614 -4.151 -15.386 1.00 87.94 102 ILE A CA 1
ATOM 824 C C . ILE A 1 102 ? 17.866 -5.012 -15.608 1.00 87.94 102 ILE A C 1
ATOM 826 O O . ILE A 1 102 ? 18.840 -4.541 -16.190 1.00 87.94 102 ILE A O 1
ATOM 830 N N . GLY A 1 103 ? 17.866 -6.262 -15.134 1.00 87.00 103 GLY A N 1
ATOM 831 C CA . GLY A 1 103 ? 19.052 -7.120 -15.180 1.00 87.00 103 GLY A CA 1
ATOM 832 C C . GLY A 1 103 ? 19.235 -7.873 -16.498 1.00 87.00 103 GLY A C 1
ATOM 833 O O . GLY A 1 103 ? 20.341 -7.926 -17.041 1.00 87.00 103 GLY A O 1
ATOM 834 N N . HIS A 1 104 ? 18.163 -8.483 -16.997 1.00 87.44 104 HIS A N 1
ATOM 835 C CA . HIS A 1 104 ? 18.199 -9.421 -18.116 1.00 87.44 104 HIS A CA 1
ATOM 836 C C . HIS A 1 104 ? 17.524 -8.859 -19.369 1.00 87.44 104 HIS A C 1
ATOM 838 O O . HIS A 1 104 ? 18.130 -8.886 -20.438 1.00 87.44 104 HIS A O 1
ATOM 844 N N . GLY A 1 105 ? 16.333 -8.266 -19.234 1.00 88.81 105 GLY A N 1
ATOM 845 C CA . GLY A 1 105 ? 15.572 -7.718 -20.360 1.00 88.81 105 GLY A CA 1
ATOM 846 C C . GLY A 1 105 ? 16.344 -6.658 -21.149 1.00 88.81 105 GLY A C 1
ATOM 847 O O . GLY A 1 105 ? 16.472 -6.770 -22.366 1.00 88.81 105 GLY A O 1
ATOM 848 N N . LEU A 1 106 ? 16.952 -5.682 -20.465 1.00 88.75 106 LEU A N 1
ATOM 849 C CA . LEU A 1 106 ? 17.780 -4.659 -21.119 1.00 88.75 106 LEU A CA 1
ATOM 850 C C . LEU A 1 106 ? 18.995 -5.267 -21.840 1.00 88.75 106 LEU A C 1
ATOM 852 O O . LEU A 1 106 ? 19.349 -4.832 -22.935 1.00 88.75 106 LEU A O 1
ATOM 856 N N . ARG A 1 107 ? 19.624 -6.295 -21.255 1.00 89.00 107 ARG A N 1
ATOM 857 C CA . ARG A 1 107 ? 20.754 -6.997 -21.880 1.00 89.00 107 ARG A CA 1
ATOM 858 C C . ARG A 1 107 ? 20.321 -7.705 -23.164 1.00 89.00 107 ARG A C 1
ATOM 860 O O . ARG A 1 107 ? 20.997 -7.555 -24.176 1.00 89.00 107 ARG A O 1
ATOM 867 N N . LEU A 1 108 ? 19.208 -8.438 -23.124 1.00 88.25 108 LEU A N 1
ATOM 868 C CA . LEU A 1 108 ? 18.634 -9.113 -24.293 1.00 88.25 108 LEU A CA 1
ATOM 869 C C . LEU A 1 108 ? 18.275 -8.114 -25.398 1.00 88.25 108 LEU A C 1
ATOM 871 O O . LEU A 1 108 ? 18.650 -8.319 -26.550 1.00 88.25 108 LEU A O 1
ATOM 875 N N . ALA A 1 109 ? 17.631 -6.997 -25.046 1.00 87.81 109 ALA A N 1
ATOM 876 C CA . ALA A 1 109 ? 17.291 -5.948 -26.004 1.00 87.81 109 ALA A CA 1
ATOM 877 C C . ALA A 1 109 ? 18.541 -5.372 -26.695 1.00 87.81 109 ALA A C 1
ATOM 879 O O . ALA A 1 109 ? 18.557 -5.222 -27.916 1.00 87.81 109 ALA A O 1
ATOM 880 N N . MET A 1 110 ? 19.620 -5.116 -25.944 1.00 86.69 110 MET A N 1
ATOM 881 C CA . MET A 1 110 ? 20.892 -4.680 -26.533 1.00 86.69 110 MET A CA 1
ATOM 882 C C . MET A 1 110 ? 21.504 -5.733 -27.466 1.00 86.69 110 MET A C 1
ATOM 884 O O . MET A 1 110 ? 22.039 -5.363 -28.510 1.00 86.69 110 MET A O 1
ATOM 888 N N . MET A 1 111 ? 21.423 -7.024 -27.122 1.00 87.25 111 MET A N 1
ATOM 889 C CA . MET A 1 111 ? 21.925 -8.102 -27.986 1.00 87.25 111 MET A CA 1
ATOM 890 C C . MET A 1 111 ? 21.134 -8.186 -29.297 1.00 87.25 111 MET A C 1
ATOM 892 O O . MET A 1 111 ? 21.746 -8.152 -30.362 1.00 87.25 111 MET A O 1
ATOM 896 N N . LYS A 1 112 ? 19.795 -8.147 -29.243 1.00 84.50 112 LYS A N 1
ATOM 897 C CA . LYS A 1 112 ? 18.945 -8.065 -30.447 1.00 84.50 112 LYS A CA 1
ATOM 898 C C . LYS A 1 112 ? 19.266 -6.837 -31.306 1.00 84.50 112 LYS A C 1
ATOM 900 O O . LYS A 1 112 ? 19.322 -6.933 -32.528 1.00 84.50 112 LYS A O 1
ATOM 905 N N . CYS A 1 113 ? 19.527 -5.680 -30.693 1.00 83.31 113 CYS A N 1
ATOM 906 C CA . CYS A 1 113 ? 19.979 -4.500 -31.436 1.00 83.31 113 CYS A CA 1
ATOM 907 C C . CYS A 1 113 ? 21.331 -4.737 -32.129 1.00 83.31 113 CYS A C 1
ATOM 909 O O . CYS A 1 113 ? 21.499 -4.339 -33.279 1.00 83.31 113 CYS A O 1
ATOM 911 N N . ALA A 1 114 ? 22.286 -5.398 -31.469 1.00 84.12 114 ALA A N 1
ATOM 912 C CA . ALA A 1 114 ? 23.603 -5.689 -32.044 1.00 84.12 114 ALA A CA 1
ATOM 913 C C . ALA A 1 114 ? 23.546 -6.672 -33.234 1.00 84.12 114 ALA A C 1
ATOM 915 O O . ALA A 1 114 ? 24.408 -6.635 -34.123 1.00 84.12 114 ALA A O 1
ATOM 916 N N . GLU A 1 115 ? 22.520 -7.522 -33.290 1.00 84.44 115 GLU A N 1
ATOM 917 C CA . GLU A 1 115 ? 22.243 -8.421 -34.417 1.00 84.44 115 GLU A CA 1
ATOM 918 C C . GLU A 1 115 ? 21.685 -7.689 -35.648 1.00 84.44 115 GLU A C 1
ATOM 920 O O . GLU A 1 115 ? 21.883 -8.163 -36.772 1.00 84.44 115 GLU A O 1
ATOM 925 N N . SER A 1 116 ? 21.102 -6.495 -35.483 1.00 86.94 116 SER A N 1
ATOM 926 C CA . SER A 1 116 ? 20.627 -5.686 -36.610 1.00 86.94 116 SER A CA 1
ATOM 927 C C . SER A 1 116 ? 21.780 -5.280 -37.531 1.00 86.94 116 SER A C 1
ATOM 929 O O . SER A 1 116 ? 22.676 -4.515 -37.161 1.00 86.94 116 SER A O 1
ATOM 931 N N . LEU A 1 117 ? 21.741 -5.789 -38.765 1.00 87.19 117 LEU A N 1
ATOM 932 C CA . LEU A 1 117 ? 22.686 -5.427 -39.823 1.00 87.19 117 LEU A CA 1
ATOM 933 C C . LEU A 1 117 ? 22.614 -3.933 -40.148 1.00 87.19 117 LEU A C 1
ATOM 935 O O . LEU A 1 117 ? 23.652 -3.309 -40.338 1.00 87.19 117 LEU A O 1
ATOM 939 N N . GLU A 1 118 ? 21.410 -3.362 -40.159 1.00 88.81 118 GLU A N 1
ATOM 940 C CA . GLU A 1 118 ? 21.168 -1.951 -40.469 1.00 88.81 118 GLU A CA 1
ATOM 941 C C . GLU A 1 118 ? 21.803 -1.032 -39.420 1.00 88.81 118 GLU A C 1
ATOM 943 O O . GLU A 1 118 ? 22.518 -0.095 -39.774 1.00 88.81 118 GLU A O 1
ATOM 948 N N . LEU A 1 119 ? 21.631 -1.345 -38.128 1.00 88.38 119 LEU A N 1
ATOM 949 C CA . LEU A 1 119 ? 22.271 -0.595 -37.043 1.00 88.38 119 LEU A CA 1
ATOM 950 C C . LEU A 1 119 ? 23.792 -0.724 -37.094 1.00 88.38 119 LEU A C 1
ATOM 952 O O . LEU A 1 119 ? 24.510 0.269 -36.961 1.00 88.38 119 LEU A O 1
ATOM 956 N N . ARG A 1 120 ? 24.294 -1.945 -37.299 1.00 89.94 120 ARG A N 1
ATOM 957 C CA . ARG A 1 120 ? 25.736 -2.195 -37.367 1.00 89.94 120 ARG A CA 1
ATOM 958 C C . ARG A 1 120 ? 26.375 -1.451 -38.537 1.00 89.94 120 ARG A C 1
ATOM 960 O O . ARG A 1 120 ? 27.456 -0.892 -38.369 1.00 89.94 120 ARG A O 1
ATOM 967 N N . GLN A 1 121 ? 25.697 -1.412 -39.684 1.00 92.00 121 GLN A N 1
ATOM 968 C CA . GLN A 1 121 ? 26.150 -0.688 -40.867 1.00 92.00 121 GLN A CA 1
ATOM 969 C C . GLN A 1 121 ? 26.123 0.825 -40.641 1.00 92.00 121 GLN A C 1
ATOM 971 O O . GLN A 1 121 ? 27.154 1.467 -40.806 1.00 92.00 121 GLN A O 1
ATOM 976 N N . ALA A 1 122 ? 25.004 1.388 -40.174 1.00 92.69 122 ALA A N 1
ATOM 977 C CA . ALA A 1 122 ? 24.900 2.823 -39.902 1.00 92.69 122 ALA A CA 1
ATOM 978 C C . ALA A 1 122 ? 25.950 3.291 -38.878 1.00 92.69 122 ALA A C 1
ATOM 980 O O . ALA A 1 122 ? 26.557 4.352 -39.030 1.00 92.69 122 ALA A O 1
ATOM 981 N N . PHE A 1 123 ? 26.217 2.477 -37.852 1.00 92.12 123 PHE A N 1
ATOM 982 C CA . PHE A 1 123 ? 27.287 2.745 -36.895 1.00 92.12 123 PHE A CA 1
ATOM 983 C C . PHE A 1 123 ? 28.679 2.674 -37.540 1.00 92.12 123 PHE A C 1
ATOM 985 O O . PHE A 1 123 ? 29.509 3.552 -37.298 1.00 92.12 123 PHE A O 1
ATOM 992 N N . ALA A 1 124 ? 28.941 1.661 -38.372 1.00 95.12 124 ALA A N 1
ATOM 993 C CA . ALA A 1 124 ? 30.203 1.532 -39.097 1.00 95.12 124 ALA A CA 1
ATOM 994 C C . ALA A 1 124 ? 30.445 2.716 -40.050 1.00 95.12 124 ALA A C 1
ATOM 996 O O . ALA A 1 124 ? 31.573 3.211 -40.129 1.00 95.12 124 ALA A O 1
ATOM 997 N N . ASP A 1 125 ? 29.400 3.212 -40.711 1.00 96.31 125 ASP A N 1
ATOM 998 C CA . ASP A 1 125 ? 29.463 4.369 -41.606 1.00 96.31 125 ASP A CA 1
ATOM 999 C C . ASP A 1 125 ? 29.788 5.653 -40.831 1.00 96.31 125 ASP A C 1
ATOM 1001 O O . ASP A 1 125 ? 30.681 6.406 -41.226 1.00 96.31 125 ASP A O 1
ATOM 1005 N N . VAL A 1 126 ? 29.141 5.874 -39.679 1.00 97.50 126 VAL A N 1
ATOM 1006 C CA . VAL A 1 126 ? 29.449 7.002 -38.779 1.00 97.50 126 VAL A CA 1
ATOM 1007 C C . VAL A 1 126 ? 30.880 6.927 -38.261 1.00 97.50 126 VAL A C 1
ATOM 1009 O O . VAL A 1 126 ? 31.589 7.934 -38.286 1.00 97.50 126 VAL A O 1
ATOM 1012 N N . ALA A 1 127 ? 31.322 5.753 -37.803 1.00 97.19 127 ALA A N 1
ATOM 1013 C CA . ALA A 1 127 ? 32.681 5.563 -37.308 1.00 97.19 127 ALA A CA 1
ATOM 1014 C C . ALA A 1 127 ? 33.713 5.840 -38.411 1.00 97.19 127 ALA A C 1
ATOM 1016 O O . ALA A 1 127 ? 34.669 6.585 -38.191 1.00 97.19 127 ALA A O 1
ATOM 1017 N N . SER A 1 128 ? 33.484 5.312 -39.615 1.00 96.44 128 SER A N 1
ATOM 1018 C CA . SER A 1 128 ? 34.372 5.499 -40.767 1.00 96.44 128 SER A CA 1
ATOM 1019 C C . SER A 1 128 ? 34.431 6.964 -41.209 1.00 96.44 128 SER A C 1
ATOM 1021 O O . SER A 1 128 ? 35.521 7.519 -41.367 1.00 96.44 128 SER A O 1
ATOM 1023 N N . ALA A 1 129 ? 33.278 7.627 -41.335 1.00 97.19 129 ALA A N 1
ATOM 1024 C CA . ALA A 1 129 ? 33.212 9.045 -41.684 1.00 97.19 129 ALA A CA 1
ATOM 1025 C C . ALA A 1 129 ? 33.814 9.942 -40.587 1.00 97.19 129 ALA A C 1
ATOM 1027 O O . ALA A 1 129 ? 34.444 10.953 -40.890 1.00 97.19 129 ALA A O 1
ATOM 1028 N N . GLY A 1 130 ? 33.673 9.560 -39.315 1.00 97.06 130 GLY A N 1
ATOM 1029 C CA . GLY A 1 130 ? 34.248 10.280 -38.179 1.00 97.06 130 GLY A CA 1
ATOM 1030 C C . GLY A 1 130 ? 35.771 10.218 -38.161 1.00 97.06 130 GLY A C 1
ATOM 1031 O O . GLY A 1 130 ? 36.423 11.236 -37.932 1.00 97.06 130 GLY A O 1
ATOM 1032 N N . VAL A 1 131 ? 36.345 9.054 -38.476 1.00 96.19 131 VAL A N 1
ATOM 1033 C CA . VAL A 1 131 ? 37.796 8.908 -38.658 1.00 96.19 131 VAL A CA 1
ATOM 1034 C C . VAL A 1 131 ? 38.281 9.780 -39.818 1.00 96.19 131 VAL A C 1
ATOM 1036 O O . VAL A 1 131 ? 39.232 10.540 -39.639 1.00 96.19 131 VAL A O 1
ATOM 1039 N N . ALA A 1 132 ? 37.604 9.747 -40.971 1.00 95.31 132 ALA A N 1
ATOM 1040 C CA . ALA A 1 132 ? 37.959 10.580 -42.125 1.00 95.31 132 ALA A CA 1
ATOM 1041 C C . ALA A 1 132 ? 37.880 12.088 -41.811 1.00 95.31 132 ALA A C 1
ATOM 1043 O O . ALA A 1 132 ? 38.772 12.857 -42.190 1.00 95.31 132 ALA A O 1
ATOM 1044 N N . LYS A 1 133 ? 36.851 12.508 -41.061 1.00 96.50 133 LYS A N 1
ATOM 1045 C CA . LYS A 1 133 ? 36.712 13.881 -40.565 1.00 96.50 133 LYS A CA 1
ATOM 1046 C C . LYS A 1 133 ? 37.878 14.256 -39.651 1.00 96.50 133 LYS A C 1
ATOM 1048 O O . LYS A 1 133 ? 38.541 15.256 -39.908 1.00 96.50 133 LYS A O 1
ATOM 1053 N N . GLY A 1 134 ? 38.161 13.445 -38.632 1.00 95.38 134 GLY A N 1
ATOM 1054 C CA . GLY A 1 134 ? 39.247 13.708 -37.686 1.00 95.38 134 GLY A CA 1
ATOM 1055 C C . GLY A 1 134 ? 40.620 13.773 -38.362 1.00 95.38 134 GLY A C 1
ATOM 1056 O O . GLY A 1 134 ? 41.431 14.635 -38.028 1.00 95.38 134 GLY A O 1
ATOM 1057 N N . MET A 1 135 ? 40.867 12.921 -39.363 1.00 93.94 135 MET A N 1
ATOM 1058 C CA . MET A 1 135 ? 42.080 12.990 -40.187 1.00 93.94 135 MET A CA 1
ATOM 1059 C C . MET A 1 135 ? 42.174 14.314 -40.954 1.00 93.94 135 MET A C 1
ATOM 1061 O O . MET A 1 135 ? 43.226 14.953 -40.942 1.00 93.94 135 MET A O 1
ATOM 1065 N N . SER A 1 136 ? 41.080 14.755 -41.576 1.00 92.12 136 SER A N 1
ATOM 1066 C CA . SER A 1 136 ? 41.040 16.001 -42.352 1.00 92.12 136 SER A CA 1
ATOM 1067 C C . SER A 1 136 ? 41.197 17.242 -41.462 1.00 92.12 136 SER A C 1
ATOM 1069 O O . SER A 1 136 ? 41.970 18.143 -41.791 1.00 92.12 136 SER A O 1
ATOM 1071 N N . GLU A 1 137 ? 40.546 17.270 -40.296 1.00 92.94 137 GLU A N 1
ATOM 1072 C CA . GLU A 1 137 ? 40.705 18.335 -39.294 1.00 92.94 137 GLU A CA 1
ATOM 1073 C C . GL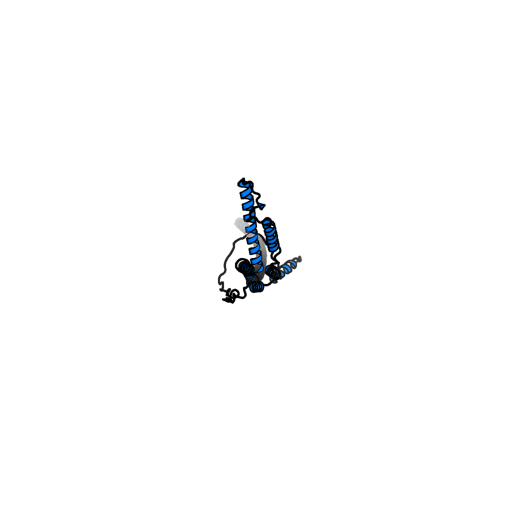U A 1 137 ? 42.133 18.386 -38.735 1.00 92.94 137 GLU A C 1
ATOM 1075 O O . GLU A 1 137 ? 42.726 19.464 -38.643 1.00 92.94 137 GLU A O 1
ATOM 1080 N N . GLY A 1 138 ? 42.717 17.226 -38.416 1.00 92.56 138 GLY A N 1
ATOM 1081 C CA . GLY A 1 138 ? 44.098 17.127 -37.943 1.00 92.56 138 GLY A CA 1
ATOM 1082 C C . GLY A 1 138 ? 45.112 17.623 -38.977 1.00 92.56 138 GLY A C 1
ATOM 1083 O O . GLY A 1 138 ? 46.030 18.369 -38.630 1.00 92.56 138 GLY A O 1
ATOM 1084 N N . LEU A 1 139 ? 44.925 17.270 -40.254 1.00 90.25 139 LEU A N 1
ATOM 1085 C CA . LEU A 1 139 ? 45.753 17.766 -41.359 1.00 90.25 139 LEU A CA 1
ATOM 1086 C C . LEU A 1 139 ? 45.634 19.280 -41.523 1.00 90.25 139 LEU A C 1
ATOM 1088 O O . LEU A 1 139 ? 46.655 19.966 -41.609 1.00 90.25 139 LEU A O 1
ATOM 1092 N N . LYS A 1 140 ? 44.404 19.805 -41.526 1.00 88.88 140 LYS A N 1
ATOM 1093 C CA . LYS A 1 140 ? 44.148 21.244 -41.616 1.00 88.88 140 LYS A CA 1
ATOM 1094 C C . LYS A 1 140 ? 44.888 22.005 -40.516 1.00 88.88 140 LYS A C 1
ATOM 1096 O O . LYS A 1 140 ? 45.651 22.923 -40.813 1.00 88.88 140 LYS A O 1
ATOM 1101 N N . HIS A 1 141 ? 44.743 21.563 -39.268 1.00 88.56 141 HIS A N 1
ATOM 1102 C CA . HIS A 1 141 ? 45.392 22.205 -38.127 1.00 88.56 141 HIS A CA 1
ATOM 1103 C C . HIS A 1 141 ? 46.926 22.093 -38.173 1.00 88.56 141 HIS A C 1
ATOM 1105 O O . HIS A 1 141 ? 47.639 23.046 -37.854 1.00 88.56 141 HIS A O 1
ATOM 1111 N N . GLY A 1 142 ? 47.456 20.949 -38.619 1.00 88.94 142 GLY A N 1
ATOM 1112 C CA . GLY A 1 142 ? 48.897 20.737 -38.766 1.00 88.94 142 GLY A CA 1
ATOM 1113 C C . GLY A 1 142 ? 49.549 21.654 -39.808 1.00 88.94 142 GLY A C 1
ATOM 1114 O O . GLY A 1 142 ? 50.650 22.158 -39.578 1.00 88.94 142 GLY A O 1
ATOM 1115 N N . VAL A 1 143 ? 48.876 21.911 -40.933 1.00 86.38 143 VAL A N 1
ATOM 1116 C CA . VAL A 1 143 ? 49.361 22.839 -41.973 1.00 86.38 143 VAL A CA 1
ATOM 1117 C C . VAL A 1 143 ? 49.308 24.289 -41.492 1.00 86.38 143 VAL A C 1
ATOM 1119 O O . VAL A 1 143 ? 50.285 25.015 -41.684 1.00 86.38 143 VAL A O 1
ATOM 1122 N N . GLU A 1 144 ? 48.217 24.691 -40.830 1.00 84.12 144 GLU A N 1
ATOM 1123 C CA . GLU A 1 144 ? 48.070 26.028 -40.232 1.00 84.12 144 GLU A CA 1
ATOM 1124 C C . GLU A 1 144 ? 49.182 26.311 -39.207 1.00 84.12 144 GLU A C 1
ATOM 1126 O O . GLU A 1 144 ? 49.792 27.380 -39.227 1.00 84.12 144 GLU A O 1
ATOM 1131 N N . HIS A 1 145 ? 49.510 25.335 -38.356 1.00 84.38 145 HIS A N 1
ATOM 1132 C CA . HIS A 1 145 ? 50.560 25.466 -37.344 1.00 84.38 145 HIS A CA 1
ATOM 1133 C C . HIS A 1 145 ? 51.987 25.378 -37.927 1.00 84.38 145 HIS A C 1
ATOM 1135 O O . HIS A 1 145 ? 52.922 25.984 -37.404 1.00 84.38 145 HIS A O 1
ATOM 1141 N N . GLY A 1 146 ? 52.194 24.605 -38.997 1.00 82.00 146 GLY A N 1
ATOM 1142 C CA . GLY A 1 146 ? 53.519 24.308 -39.554 1.00 82.00 146 GLY A CA 1
ATOM 1143 C C . GLY A 1 146 ? 54.162 25.419 -40.396 1.00 82.00 146 GLY A C 1
ATOM 1144 O O . GLY A 1 146 ? 55.301 25.249 -40.828 1.00 82.00 146 GLY A O 1
ATOM 1145 N N . HIS A 1 147 ? 53.463 26.531 -40.664 1.00 66.62 147 HIS A N 1
ATOM 1146 C CA . HIS A 1 147 ? 53.928 27.649 -41.508 1.00 66.62 147 HIS A CA 1
ATOM 1147 C C . HIS A 1 147 ? 54.414 27.250 -42.921 1.00 66.62 147 HIS A C 1
ATOM 1149 O O . HIS A 1 147 ? 55.105 28.014 -43.600 1.00 66.62 147 HIS A O 1
ATOM 1155 N N . ALA A 1 148 ? 54.027 26.069 -43.408 1.00 62.62 148 ALA A N 1
ATOM 1156 C CA . ALA A 1 148 ? 54.248 25.682 -44.791 1.00 62.62 148 ALA A CA 1
ATOM 1157 C C . ALA A 1 148 ? 53.327 26.542 -45.667 1.00 62.62 148 ALA A C 1
ATOM 1159 O O . ALA A 1 148 ? 52.117 26.511 -45.488 1.00 62.62 148 ALA A O 1
ATOM 1160 N N . GLN A 1 149 ? 53.865 27.300 -46.625 1.00 71.00 149 GLN A N 1
ATOM 1161 C CA . GLN A 1 149 ? 53.094 28.061 -47.629 1.00 71.00 149 GLN A CA 1
ATOM 1162 C C . GLN A 1 149 ? 52.326 27.143 -48.614 1.00 71.00 149 GLN A C 1
ATOM 1164 O O . GLN A 1 149 ? 52.321 27.374 -49.821 1.00 71.00 149 GLN A O 1
ATOM 1169 N N . ARG A 1 150 ? 51.718 26.055 -48.131 1.00 75.12 150 ARG A N 1
ATOM 1170 C CA . ARG A 1 150 ? 50.898 25.117 -48.902 1.00 75.12 150 ARG A CA 1
ATOM 1171 C C . ARG A 1 150 ? 49.450 25.254 -48.459 1.00 75.12 150 ARG A C 1
ATOM 1173 O O . ARG A 1 150 ? 49.173 25.342 -47.267 1.00 75.12 150 ARG A O 1
ATOM 1180 N N . THR A 1 151 ? 48.529 25.238 -49.413 1.00 80.06 151 THR A N 1
ATOM 1181 C CA . THR A 1 151 ? 47.098 25.160 -49.119 1.00 80.06 151 THR A CA 1
ATOM 1182 C C . THR A 1 151 ? 46.743 23.726 -48.729 1.00 80.06 151 THR A C 1
ATOM 1184 O O . THR A 1 151 ? 47.190 22.774 -49.371 1.00 80.06 151 THR A O 1
ATOM 1187 N N . VAL A 1 152 ? 45.947 23.559 -47.671 1.00 81.50 152 VAL A N 1
ATOM 1188 C CA . VAL A 1 152 ? 45.493 22.244 -47.173 1.00 81.50 152 VAL A CA 1
ATOM 1189 C C . VAL A 1 152 ? 44.786 21.444 -48.275 1.00 81.50 152 VAL A C 1
ATOM 1191 O O . VAL A 1 152 ? 44.972 20.238 -48.374 1.00 81.50 152 VAL A O 1
ATOM 1194 N N . GLU A 1 153 ? 44.073 22.136 -49.167 1.00 82.19 153 GLU A N 1
ATOM 1195 C CA . GLU A 1 153 ? 43.370 21.568 -50.327 1.00 82.19 153 GLU A CA 1
ATOM 1196 C C . GLU A 1 153 ? 44.294 20.894 -51.355 1.00 82.19 153 GLU A C 1
ATOM 1198 O O . GLU A 1 153 ? 43.826 20.110 -52.172 1.00 82.19 153 GLU A O 1
ATOM 1203 N N . SER A 1 154 ? 45.599 21.192 -51.342 1.00 82.31 154 SER A N 1
ATOM 1204 C CA . SER A 1 154 ? 46.576 20.562 -52.245 1.00 82.31 154 SER A CA 1
ATOM 1205 C C . SER A 1 154 ? 47.102 19.213 -51.738 1.00 82.31 154 SER A C 1
ATOM 1207 O O . SER A 1 154 ? 47.874 18.555 -52.437 1.00 82.31 154 SER A O 1
ATOM 1209 N N . LEU A 1 155 ? 46.720 18.800 -50.524 1.00 84.19 155 LEU A N 1
ATOM 1210 C CA . LEU A 1 155 ? 47.127 17.525 -49.943 1.00 84.19 155 LEU A CA 1
ATOM 1211 C C . LEU A 1 155 ? 46.224 16.395 -50.441 1.00 84.19 155 LEU A C 1
ATOM 1213 O O . LEU A 1 155 ? 45.025 16.402 -50.196 1.00 84.19 155 LEU A O 1
ATOM 1217 N N . GLU A 1 156 ? 46.826 15.371 -51.046 1.00 83.31 156 GLU A N 1
ATOM 1218 C CA . GLU A 1 156 ? 46.123 14.178 -51.548 1.00 83.31 156 GLU A CA 1
ATOM 1219 C C . GLU A 1 156 ? 45.297 13.456 -50.466 1.00 83.31 156 GLU A C 1
ATOM 1221 O O . GLU A 1 156 ? 44.261 12.871 -50.757 1.00 83.31 156 GLU A O 1
ATOM 1226 N N . ALA A 1 157 ? 45.729 13.526 -49.202 1.00 84.31 157 ALA A N 1
ATOM 1227 C CA . ALA A 1 157 ? 45.059 12.886 -48.070 1.00 84.31 157 ALA A CA 1
ATOM 1228 C C . ALA A 1 157 ? 43.925 13.722 -47.437 1.00 84.31 157 ALA A C 1
ATOM 1230 O O . ALA A 1 157 ? 43.302 13.254 -46.484 1.00 84.31 157 ALA A O 1
ATOM 1231 N N . TYR A 1 158 ? 43.683 14.954 -47.900 1.00 88.12 158 TYR A N 1
ATOM 1232 C CA . TYR A 1 158 ? 42.655 15.837 -47.343 1.00 88.12 158 TYR A CA 1
ATOM 1233 C C . TYR A 1 158 ? 41.328 15.687 -48.100 1.00 88.12 158 TYR A C 1
ATOM 1235 O O . TYR A 1 158 ? 41.253 15.972 -49.294 1.00 88.12 158 TYR A O 1
ATOM 1243 N N . ASP A 1 159 ? 40.268 15.277 -47.397 1.00 91.00 159 ASP A N 1
ATOM 1244 C CA . ASP A 1 159 ? 38.915 15.182 -47.956 1.00 91.00 159 ASP A CA 1
ATOM 1245 C C . ASP A 1 159 ? 38.087 16.412 -47.551 1.00 91.00 159 ASP A C 1
ATOM 1247 O O . ASP A 1 159 ? 37.642 16.546 -46.409 1.00 91.00 159 ASP A O 1
ATOM 1251 N N . LEU A 1 160 ? 37.853 17.301 -48.522 1.00 89.25 160 LEU A N 1
ATOM 1252 C CA . LEU A 1 160 ? 37.029 18.509 -48.376 1.00 89.25 160 LEU A CA 1
ATOM 1253 C C . LEU A 1 160 ? 35.582 18.208 -47.956 1.00 89.25 160 LEU A C 1
ATOM 1255 O O . LEU A 1 160 ? 34.922 19.068 -47.373 1.00 89.25 160 LEU A O 1
ATOM 1259 N N . GLU A 1 161 ? 35.082 17.006 -48.238 1.00 93.25 161 GLU A N 1
ATOM 1260 C CA . GLU A 1 161 ? 33.710 16.598 -47.939 1.00 93.25 161 GLU A CA 1
ATOM 1261 C C . GLU A 1 161 ? 33.597 15.781 -46.648 1.00 93.25 161 GLU A C 1
ATOM 1263 O O . GLU A 1 161 ? 32.483 15.424 -46.259 1.00 93.25 161 GLU A O 1
ATOM 1268 N N . ALA A 1 162 ? 34.706 15.472 -45.967 1.00 93.38 162 ALA A N 1
ATOM 1269 C CA . ALA A 1 162 ? 34.701 14.567 -44.816 1.00 93.38 162 ALA A CA 1
ATOM 1270 C C . ALA A 1 162 ? 33.745 15.028 -43.705 1.00 93.38 162 ALA A C 1
ATOM 1272 O O . ALA A 1 162 ? 33.032 14.218 -43.111 1.00 93.38 162 ALA A O 1
ATOM 1273 N N . GLU A 1 163 ? 33.674 16.338 -43.459 1.00 93.75 163 GLU A N 1
ATOM 1274 C CA . GLU A 1 163 ? 32.733 16.908 -42.498 1.00 93.75 163 GLU A CA 1
ATOM 1275 C C . GLU A 1 163 ? 31.273 16.718 -42.934 1.00 93.75 163 GLU A C 1
ATOM 1277 O O . GLU A 1 163 ? 30.446 16.277 -42.134 1.00 93.75 163 GLU A O 1
ATOM 1282 N N . ALA A 1 164 ? 30.958 16.983 -44.204 1.00 95.69 164 ALA A N 1
ATOM 1283 C CA . ALA A 1 164 ? 29.613 16.796 -44.741 1.00 95.69 164 ALA A CA 1
ATOM 1284 C C . ALA A 1 164 ? 29.196 15.316 -44.711 1.00 95.69 164 ALA A C 1
ATOM 1286 O O . ALA A 1 164 ? 28.093 15.001 -44.263 1.00 95.69 164 ALA A O 1
ATOM 1287 N N . LYS A 1 165 ? 30.092 14.398 -45.099 1.00 96.12 165 LYS A N 1
ATOM 1288 C CA . LYS A 1 165 ? 29.873 12.941 -45.037 1.00 96.12 165 LYS A CA 1
ATOM 1289 C C . LYS A 1 165 ? 29.620 12.472 -43.607 1.00 96.12 165 LYS A C 1
ATOM 1291 O O . LYS A 1 165 ? 28.709 11.681 -43.379 1.00 96.12 165 LYS A O 1
ATOM 1296 N N . PHE A 1 166 ? 30.369 12.997 -42.637 1.00 95.88 166 PHE A N 1
ATOM 1297 C CA . PHE A 1 166 ? 30.150 12.688 -41.226 1.00 95.88 166 PHE A CA 1
ATOM 1298 C C . PHE A 1 166 ? 28.789 13.180 -40.721 1.00 95.88 166 PHE A C 1
ATOM 1300 O O . PHE A 1 166 ? 28.082 12.434 -40.045 1.00 95.88 166 PHE A O 1
ATOM 1307 N N . VAL A 1 167 ? 28.382 14.402 -41.081 1.00 97.06 167 VAL A N 1
ATOM 1308 C CA . VAL A 1 167 ? 27.058 14.940 -40.721 1.00 97.06 167 VAL A CA 1
ATOM 1309 C C . VAL A 1 167 ? 25.932 14.110 -41.345 1.00 97.06 167 VAL A C 1
ATOM 1311 O O . VAL A 1 167 ? 24.972 13.778 -40.651 1.00 97.06 167 VAL A O 1
ATOM 1314 N N . VAL A 1 168 ? 26.062 13.720 -42.617 1.00 97.44 168 VAL A N 1
ATOM 1315 C CA . VAL A 1 168 ? 25.087 12.860 -43.310 1.00 97.44 168 VAL A CA 1
ATOM 1316 C C . VAL A 1 168 ? 24.997 11.477 -42.659 1.00 97.44 168 VAL A C 1
ATOM 1318 O O . VAL A 1 168 ? 23.891 10.982 -42.433 1.00 97.44 168 VAL A O 1
ATOM 1321 N N . ALA A 1 169 ? 26.131 10.868 -42.304 1.00 96.56 169 ALA A N 1
ATOM 1322 C CA . ALA A 1 169 ? 26.152 9.580 -41.613 1.00 96.56 169 ALA A CA 1
ATOM 1323 C C . ALA A 1 169 ? 25.495 9.674 -40.225 1.00 96.56 169 ALA A C 1
ATOM 1325 O O . ALA A 1 169 ? 24.671 8.832 -39.870 1.00 96.56 169 ALA A O 1
ATOM 1326 N N . LEU A 1 170 ? 25.789 10.731 -39.456 1.00 96.25 170 LEU A N 1
ATOM 1327 C CA . LEU A 1 170 ? 25.144 10.973 -38.161 1.00 96.25 170 LEU A CA 1
ATOM 1328 C C . LEU A 1 170 ? 23.636 11.166 -38.296 1.00 96.25 170 LEU A C 1
ATOM 1330 O O . LEU A 1 170 ? 22.881 10.671 -37.460 1.00 96.25 170 LEU A O 1
ATOM 1334 N N . GLN A 1 171 ? 23.198 11.892 -39.323 1.00 96.69 171 GLN A N 1
ATOM 1335 C CA . G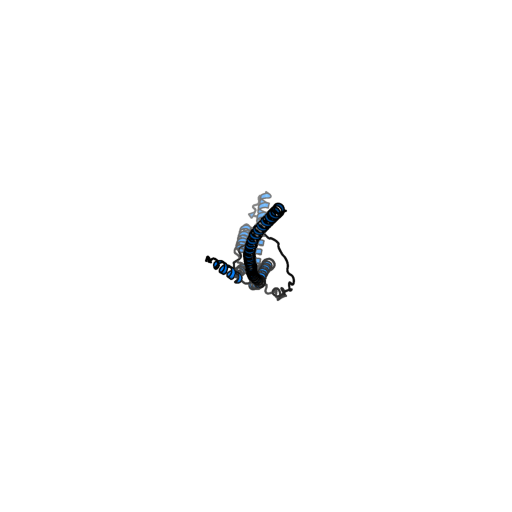LN A 1 171 ? 21.779 12.093 -39.583 1.00 96.69 171 GLN A CA 1
ATOM 1336 C C . GLN A 1 171 ? 21.099 10.768 -39.946 1.00 96.69 171 GLN A C 1
ATOM 1338 O O . GLN A 1 171 ? 20.063 10.442 -39.380 1.00 96.69 171 GLN A O 1
ATOM 1343 N N . SER A 1 172 ? 21.747 9.949 -40.775 1.00 94.25 172 SER A N 1
ATOM 1344 C CA . SER A 1 172 ? 21.253 8.616 -41.142 1.00 94.25 172 SER A CA 1
ATOM 1345 C C . SER A 1 172 ? 21.132 7.683 -39.932 1.00 94.25 172 SER A C 1
ATOM 1347 O O . SER A 1 172 ? 20.147 6.963 -39.814 1.00 94.25 172 SER A O 1
ATOM 1349 N N . LEU A 1 173 ? 22.087 7.724 -38.992 1.00 92.25 173 LEU A N 1
ATOM 1350 C CA . LEU A 1 173 ? 22.014 6.954 -37.743 1.00 92.25 173 LEU A CA 1
ATOM 1351 C C . LEU A 1 173 ? 20.883 7.437 -36.817 1.00 92.25 173 LEU A C 1
ATOM 1353 O O . LEU A 1 173 ? 20.262 6.623 -36.136 1.00 92.25 173 LEU A O 1
ATOM 1357 N N . LYS A 1 174 ? 20.620 8.750 -36.773 1.00 92.12 174 LYS A N 1
ATOM 1358 C CA . LYS A 1 174 ? 19.512 9.328 -35.991 1.00 92.12 174 LYS A CA 1
ATOM 1359 C C . LYS A 1 174 ? 18.146 8.980 -36.573 1.00 92.12 174 LYS A C 1
ATOM 1361 O O . LYS A 1 174 ? 17.224 8.714 -35.812 1.00 92.12 174 LYS A O 1
ATOM 1366 N N . ASP A 1 175 ? 18.037 9.001 -37.897 1.00 92.69 175 ASP A N 1
ATOM 1367 C CA . ASP A 1 175 ? 16.794 8.718 -38.619 1.00 92.69 175 ASP A CA 1
ATOM 1368 C C . ASP A 1 175 ? 16.539 7.212 -38.780 1.00 92.69 175 ASP A C 1
ATOM 1370 O O . ASP A 1 175 ? 15.466 6.806 -39.239 1.00 92.69 175 ASP A O 1
ATOM 1374 N N . LEU A 1 176 ? 17.508 6.374 -38.391 1.00 90.38 176 LEU A N 1
ATOM 1375 C CA . LEU A 1 176 ? 17.357 4.929 -38.387 1.00 90.38 176 LEU A CA 1
ATOM 1376 C C . LEU A 1 176 ? 16.210 4.542 -37.451 1.00 90.38 176 LEU A C 1
ATOM 1378 O O . LEU A 1 176 ? 16.227 4.825 -36.252 1.00 90.38 176 LEU A O 1
ATOM 1382 N N . LYS A 1 177 ? 15.207 3.866 -38.007 1.00 89.38 177 LYS A N 1
ATOM 1383 C CA . LYS A 1 177 ? 14.134 3.280 -37.210 1.00 89.38 177 LYS A CA 1
ATOM 1384 C C . LYS A 1 177 ? 14.645 2.024 -36.528 1.00 89.38 177 LYS A C 1
ATOM 1386 O O . LYS A 1 177 ? 15.394 1.251 -37.116 1.00 89.38 177 LYS A O 1
ATOM 1391 N N . TYR A 1 178 ? 14.181 1.800 -35.308 1.00 83.62 178 TYR A N 1
ATOM 1392 C CA . TYR A 1 178 ? 14.505 0.612 -34.534 1.00 83.62 178 TYR A CA 1
ATOM 1393 C C . TYR A 1 178 ? 13.222 -0.195 -34.348 1.00 83.62 178 TYR A C 1
ATOM 1395 O O . TYR A 1 178 ? 12.527 0.017 -33.355 1.00 83.62 178 TYR A O 1
ATOM 1403 N N . PRO A 1 179 ? 12.904 -1.144 -35.253 1.00 83.69 179 PRO A N 1
ATOM 1404 C CA . PRO A 1 179 ? 11.676 -1.932 -35.161 1.00 83.69 179 PRO A CA 1
ATOM 1405 C C . PRO A 1 179 ? 11.508 -2.645 -33.814 1.00 83.69 179 PRO A C 1
ATOM 1407 O O . PRO A 1 179 ? 10.389 -2.930 -33.403 1.00 83.69 179 PRO A O 1
ATOM 1410 N N . LEU A 1 180 ? 12.612 -2.944 -33.118 1.00 85.62 180 LEU A N 1
ATOM 1411 C CA . LEU A 1 180 ? 12.590 -3.516 -31.772 1.00 85.62 180 LEU A CA 1
ATOM 1412 C C . LEU A 1 180 ? 12.010 -2.548 -30.727 1.00 85.62 180 LEU A C 1
ATOM 1414 O O . LEU A 1 180 ? 11.302 -2.991 -29.829 1.00 85.62 180 LEU A O 1
ATOM 1418 N N . LEU A 1 181 ? 12.295 -1.246 -30.827 1.00 86.31 181 LEU A N 1
ATOM 1419 C CA . LEU A 1 181 ? 11.751 -0.249 -29.900 1.00 86.31 181 LEU A CA 1
ATOM 1420 C C . LEU A 1 181 ? 10.247 -0.072 -30.111 1.00 86.31 181 LEU A C 1
ATOM 1422 O O . LEU A 1 181 ? 9.511 -0.094 -29.131 1.00 86.31 181 LEU A O 1
ATOM 1426 N N . ASP A 1 182 ? 9.797 -0.005 -31.366 1.00 88.88 182 ASP A N 1
ATOM 1427 C CA . ASP A 1 182 ? 8.368 0.069 -31.701 1.00 88.88 182 ASP A CA 1
ATOM 1428 C C . ASP A 1 182 ? 7.609 -1.169 -31.177 1.00 88.88 182 ASP A C 1
ATOM 1430 O O . ASP A 1 182 ? 6.509 -1.065 -30.631 1.00 88.88 182 ASP A O 1
ATOM 1434 N N . GLN A 1 183 ? 8.221 -2.355 -31.282 1.00 88.38 183 GLN A N 1
ATOM 1435 C CA . GLN A 1 183 ? 7.676 -3.594 -30.719 1.00 88.38 183 GLN A CA 1
ATOM 1436 C C . GLN A 1 183 ? 7.602 -3.554 -29.188 1.00 88.38 183 GLN A C 1
ATOM 1438 O O . GLN A 1 183 ? 6.565 -3.890 -28.620 1.00 88.38 183 GLN A O 1
ATOM 1443 N N . LEU A 1 184 ? 8.675 -3.135 -28.510 1.00 88.62 184 LEU A N 1
ATOM 1444 C CA . LEU A 1 184 ? 8.698 -3.038 -27.048 1.00 88.62 184 LEU A CA 1
ATOM 1445 C C . LEU A 1 184 ? 7.713 -1.987 -26.523 1.00 88.62 184 LEU A C 1
ATOM 1447 O O . LEU A 1 184 ? 7.082 -2.210 -25.491 1.00 88.62 184 LEU A O 1
ATOM 1451 N N . GLU A 1 185 ? 7.534 -0.879 -27.238 1.00 91.00 185 GLU A N 1
ATOM 1452 C CA . GLU A 1 185 ? 6.527 0.131 -26.913 1.00 91.00 185 GLU A CA 1
ATOM 1453 C C . GLU A 1 185 ? 5.103 -0.430 -27.037 1.00 91.00 185 GLU A C 1
ATOM 1455 O O . GLU A 1 185 ? 4.271 -0.199 -26.155 1.00 91.00 185 GLU A O 1
ATOM 1460 N N . GLY A 1 186 ? 4.839 -1.235 -28.070 1.00 91.81 186 GLY A N 1
ATOM 1461 C CA . GLY A 1 186 ? 3.573 -1.956 -28.229 1.00 91.81 186 GLY A CA 1
ATOM 1462 C C . GLY A 1 186 ? 3.294 -2.987 -27.126 1.00 91.81 186 GLY A C 1
ATOM 1463 O O . GLY A 1 186 ? 2.137 -3.333 -26.893 1.00 91.81 186 GLY A O 1
ATOM 1464 N N . LEU A 1 187 ? 4.330 -3.445 -26.417 1.00 91.12 187 LEU A N 1
ATOM 1465 C CA . LEU A 1 187 ? 4.244 -4.423 -25.328 1.00 91.12 187 LEU A CA 1
ATOM 1466 C C . LEU A 1 187 ? 4.273 -3.797 -23.927 1.00 91.12 187 LEU A C 1
ATOM 1468 O O . LEU A 1 187 ? 4.312 -4.530 -22.942 1.00 91.12 187 LEU A O 1
ATOM 1472 N N . LYS A 1 188 ? 4.239 -2.465 -23.796 1.00 88.94 188 LYS A N 1
ATOM 1473 C CA . LYS A 1 188 ? 4.377 -1.784 -22.493 1.00 88.94 188 LYS A CA 1
ATOM 1474 C C . LYS A 1 188 ? 3.331 -2.197 -21.445 1.00 88.94 188 LYS A C 1
ATOM 1476 O O . LYS A 1 188 ? 3.627 -2.170 -20.255 1.00 88.94 188 LYS A O 1
ATOM 1481 N N . ASP A 1 189 ? 2.138 -2.581 -21.901 1.00 90.88 189 ASP A N 1
ATOM 1482 C CA . ASP A 1 189 ? 1.007 -3.009 -21.067 1.00 90.88 189 ASP A CA 1
ATOM 1483 C C . ASP A 1 189 ? 0.816 -4.539 -21.096 1.00 90.88 189 ASP A C 1
ATOM 1485 O O . ASP A 1 189 ? -0.148 -5.068 -20.537 1.00 90.88 189 ASP A O 1
ATOM 1489 N N . ALA A 1 190 ? 1.711 -5.266 -21.773 1.00 90.38 190 ALA A N 1
ATOM 1490 C CA . ALA A 1 190 ? 1.632 -6.712 -21.881 1.00 90.38 190 ALA A CA 1
ATOM 1491 C C . ALA A 1 190 ? 2.079 -7.395 -20.574 1.00 90.38 190 ALA A C 1
ATOM 1493 O O . ALA A 1 190 ? 2.935 -6.877 -19.850 1.00 90.38 190 ALA A O 1
ATOM 1494 N N . PRO A 1 191 ? 1.543 -8.591 -20.275 1.00 87.50 191 PRO A N 1
ATOM 1495 C CA . PRO A 1 191 ? 2.041 -9.429 -19.196 1.00 87.50 191 PRO A CA 1
ATOM 1496 C C . PRO A 1 191 ? 3.547 -9.702 -19.307 1.00 87.50 191 PRO A C 1
ATOM 1498 O O . PRO A 1 191 ? 4.120 -9.777 -20.397 1.00 87.50 191 PRO A O 1
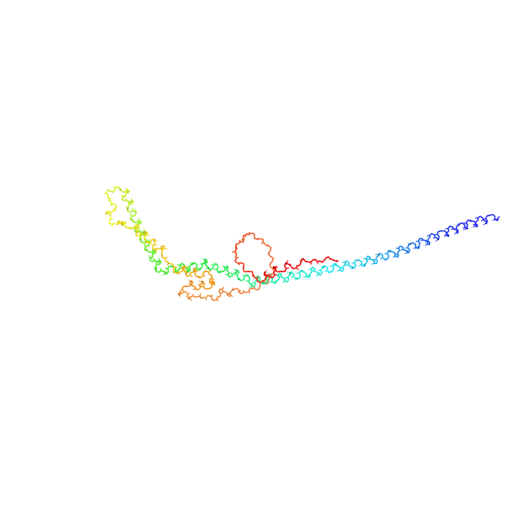ATOM 1501 N N . MET A 1 192 ? 4.196 -9.854 -18.152 1.00 85.50 192 MET A N 1
ATOM 1502 C CA . MET A 1 192 ? 5.650 -9.984 -18.061 1.00 85.50 192 MET A CA 1
ATOM 1503 C C . MET A 1 192 ? 6.187 -11.151 -18.901 1.00 85.50 192 MET A C 1
ATOM 1505 O O . MET A 1 192 ? 7.194 -11.005 -19.581 1.00 85.50 192 MET A O 1
ATOM 1509 N N . ASP A 1 193 ? 5.505 -12.292 -18.890 1.00 85.38 193 ASP A N 1
ATOM 1510 C CA . ASP A 1 193 ? 5.826 -13.478 -19.690 1.00 85.38 193 ASP A CA 1
ATOM 1511 C C . ASP A 1 193 ? 5.808 -13.215 -21.201 1.00 85.38 193 ASP A C 1
ATOM 1513 O O . ASP A 1 193 ? 6.702 -13.684 -21.906 1.00 85.38 193 ASP A O 1
ATOM 1517 N N . VAL A 1 194 ? 4.874 -12.399 -21.692 1.00 89.69 194 VAL A N 1
ATOM 1518 C CA . VAL A 1 194 ? 4.810 -11.980 -23.103 1.00 89.69 194 VAL A CA 1
ATOM 1519 C C . VAL A 1 194 ? 5.992 -11.074 -23.466 1.00 89.69 194 VAL A C 1
ATOM 1521 O O . VAL A 1 194 ? 6.615 -11.252 -24.520 1.00 89.69 194 VAL A O 1
ATOM 1524 N N . ILE A 1 195 ? 6.350 -10.136 -22.581 1.00 88.12 195 ILE A N 1
ATOM 1525 C CA . ILE A 1 195 ? 7.530 -9.271 -22.760 1.00 88.12 195 ILE A CA 1
ATOM 1526 C C . ILE A 1 195 ? 8.807 -10.121 -22.782 1.00 88.12 195 ILE A C 1
ATOM 1528 O O . ILE A 1 195 ? 9.664 -9.927 -23.646 1.00 88.12 195 ILE A O 1
ATOM 1532 N N . MET A 1 196 ? 8.924 -11.090 -21.868 1.00 86.19 196 MET A N 1
ATOM 1533 C CA . MET A 1 196 ? 10.063 -12.008 -21.825 1.00 86.19 196 MET A CA 1
ATOM 1534 C C . MET A 1 196 ? 10.169 -12.828 -23.112 1.00 86.19 196 MET A C 1
ATOM 1536 O O . MET A 1 196 ? 11.231 -12.833 -23.730 1.00 86.19 196 MET A O 1
ATOM 1540 N N . ALA A 1 197 ? 9.072 -13.457 -23.548 1.00 87.25 197 ALA A N 1
ATOM 1541 C CA . ALA A 1 197 ? 9.011 -14.259 -24.771 1.00 87.25 197 ALA A CA 1
ATOM 1542 C C . ALA A 1 197 ? 9.479 -13.478 -26.009 1.00 87.25 197 ALA A C 1
ATOM 1544 O O . ALA A 1 197 ? 10.235 -14.000 -26.824 1.00 87.25 197 ALA A O 1
ATOM 1545 N N . SER A 1 198 ? 9.095 -12.205 -26.108 1.00 85.94 198 SER A N 1
ATOM 1546 C CA . SER A 1 198 ? 9.454 -11.333 -27.235 1.00 85.94 198 SER A CA 1
ATOM 1547 C C . SER A 1 198 ? 10.946 -10.960 -27.264 1.00 85.94 198 SER A C 1
ATOM 1549 O O . SER A 1 198 ? 11.501 -10.635 -28.317 1.00 85.94 198 SER A O 1
ATOM 1551 N N . LEU A 1 199 ? 11.617 -11.010 -26.108 1.00 84.81 199 LEU A N 1
ATOM 1552 C CA . LEU A 1 199 ? 13.032 -10.667 -25.956 1.00 84.81 199 LEU A CA 1
ATOM 1553 C C . LEU A 1 199 ? 13.988 -11.859 -26.110 1.00 84.81 199 LEU A C 1
ATOM 1555 O O . LEU A 1 199 ? 15.180 -11.622 -26.310 1.00 84.81 199 LEU A O 1
ATOM 1559 N N . TYR A 1 200 ? 13.511 -13.106 -26.075 1.00 80.94 200 TYR A N 1
ATOM 1560 C CA . TYR A 1 200 ? 14.367 -14.273 -26.316 1.00 80.94 200 TYR A CA 1
ATOM 1561 C C . TYR A 1 200 ? 14.902 -14.308 -27.759 1.00 80.94 200 TYR A C 1
ATOM 1563 O O . TYR A 1 200 ? 14.234 -13.893 -28.712 1.00 80.94 200 TYR A O 1
ATOM 1571 N N . LEU A 1 201 ? 16.143 -14.770 -27.907 1.00 67.81 201 LEU A N 1
ATOM 1572 C CA . LEU A 1 201 ? 16.794 -15.022 -29.193 1.00 67.81 201 LEU A CA 1
ATOM 1573 C C . LEU A 1 201 ? 16.407 -16.430 -29.672 1.00 67.81 201 LEU A C 1
ATOM 1575 O O . LEU A 1 201 ? 16.314 -17.344 -28.856 1.00 67.81 201 LEU A O 1
ATOM 1579 N N . GLU A 1 202 ? 16.175 -16.611 -30.974 1.00 64.44 202 GLU A N 1
ATOM 1580 C CA . GLU A 1 202 ? 15.709 -17.889 -31.549 1.00 64.44 202 GLU A CA 1
ATOM 1581 C C . GLU A 1 202 ? 16.696 -19.055 -31.328 1.00 64.44 202 GLU A C 1
ATOM 1583 O O . GLU A 1 202 ? 16.282 -20.212 -31.325 1.00 64.44 202 GLU A O 1
ATOM 1588 N N . ASP A 1 203 ? 17.966 -18.759 -31.035 1.00 57.16 203 ASP A N 1
ATOM 1589 C CA . ASP A 1 203 ? 19.019 -19.755 -30.807 1.00 57.16 203 ASP A CA 1
ATOM 1590 C C . ASP A 1 203 ? 19.177 -20.187 -29.330 1.00 57.16 203 ASP A C 1
ATOM 1592 O O . ASP A 1 203 ? 19.920 -21.126 -29.033 1.00 57.16 203 ASP A O 1
ATOM 1596 N N . ASP A 1 204 ? 18.466 -19.558 -28.384 1.00 52.97 204 ASP A N 1
ATOM 1597 C CA . ASP A 1 204 ? 18.684 -19.722 -26.933 1.00 52.97 204 ASP A CA 1
ATOM 1598 C C . ASP A 1 204 ? 17.716 -20.730 -26.272 1.00 52.97 204 ASP A C 1
ATOM 1600 O O . ASP A 1 204 ? 17.302 -20.603 -25.120 1.00 52.97 204 ASP A O 1
ATOM 1604 N N . THR A 1 205 ? 17.357 -21.796 -26.995 1.00 51.72 205 THR A N 1
ATOM 1605 C CA . THR A 1 205 ? 16.569 -22.938 -26.468 1.00 51.72 205 THR A CA 1
ATOM 1606 C C . THR A 1 205 ? 17.313 -23.800 -25.427 1.00 51.72 205 THR A C 1
ATOM 1608 O O . THR A 1 205 ? 16.771 -24.782 -24.911 1.00 51.72 205 THR A O 1
ATOM 1611 N N . GLY A 1 206 ? 18.559 -23.458 -25.095 1.00 52.66 206 GLY A N 1
ATOM 1612 C CA . GLY A 1 206 ? 19.471 -24.238 -24.258 1.00 52.66 206 GLY A CA 1
ATOM 1613 C C . GLY A 1 206 ? 19.283 -24.058 -22.751 1.00 52.66 206 GLY A C 1
ATOM 1614 O O . GLY A 1 206 ? 20.245 -23.751 -22.055 1.00 52.66 206 GLY A O 1
ATOM 1615 N N . GLY A 1 207 ? 18.078 -24.293 -22.231 1.00 47.12 207 GLY A N 1
ATOM 1616 C CA . GLY A 1 207 ? 17.864 -24.445 -20.789 1.00 47.12 207 GLY A CA 1
ATOM 1617 C C . GLY A 1 207 ? 16.714 -23.617 -20.251 1.00 47.12 207 GLY A C 1
ATOM 1618 O O . GLY A 1 207 ? 16.917 -22.574 -19.645 1.00 47.12 207 GLY A O 1
ATOM 1619 N N . MET A 1 208 ? 15.499 -24.130 -20.399 1.00 45.91 208 MET A N 1
ATOM 1620 C CA . MET A 1 208 ? 14.350 -23.671 -19.627 1.00 45.91 208 MET A CA 1
ATOM 1621 C C . MET A 1 208 ? 14.452 -24.224 -18.195 1.00 45.91 208 MET A C 1
ATOM 1623 O O . MET A 1 208 ? 14.261 -25.430 -18.015 1.00 45.91 208 MET A O 1
ATOM 1627 N N . PRO A 1 209 ? 14.640 -23.423 -17.129 1.00 42.84 209 PRO A N 1
ATOM 1628 C CA . PRO A 1 209 ? 14.060 -23.788 -15.856 1.00 42.84 209 PRO A CA 1
ATOM 1629 C C . PRO A 1 209 ? 12.584 -23.405 -15.953 1.00 42.84 209 PRO A C 1
ATOM 1631 O O . PRO A 1 209 ? 12.213 -22.256 -15.718 1.00 42.84 209 PRO A O 1
ATOM 1634 N N . HIS A 1 210 ? 11.724 -24.374 -16.265 1.00 47.03 210 HIS A N 1
ATOM 1635 C CA . HIS A 1 210 ? 10.260 -24.260 -16.170 1.00 47.03 210 HIS A CA 1
ATOM 1636 C C . HIS A 1 210 ? 9.756 -23.995 -14.728 1.00 47.03 210 HIS A C 1
ATOM 1638 O O . HIS A 1 210 ? 8.641 -24.360 -14.376 1.00 47.03 210 HIS A O 1
ATOM 1644 N N . ASN A 1 211 ? 10.566 -23.388 -13.855 1.00 47.06 211 ASN A N 1
ATOM 1645 C CA . ASN A 1 211 ? 10.314 -23.317 -12.422 1.00 47.06 211 ASN A CA 1
ATOM 1646 C C . ASN A 1 211 ? 10.649 -21.959 -11.771 1.00 47.06 211 ASN A C 1
ATOM 1648 O O . ASN A 1 211 ? 10.677 -21.848 -10.546 1.00 47.06 211 ASN A O 1
ATOM 1652 N N . LEU A 1 212 ? 10.845 -20.883 -12.543 1.00 46.44 212 LEU A N 1
ATOM 1653 C CA . LEU A 1 212 ? 10.915 -19.545 -11.929 1.00 46.44 212 LEU A CA 1
ATOM 1654 C C . LEU A 1 212 ? 9.581 -19.102 -11.303 1.00 46.44 212 LEU A C 1
ATOM 1656 O O . LEU A 1 212 ? 9.590 -18.224 -10.449 1.00 46.44 212 LEU A O 1
ATOM 1660 N N . TYR A 1 213 ? 8.470 -19.763 -11.648 1.00 49.25 213 TYR A N 1
ATOM 1661 C CA . TYR A 1 213 ? 7.151 -19.500 -11.064 1.00 49.25 213 TYR A CA 1
ATOM 1662 C C . TYR A 1 213 ? 6.657 -20.559 -10.064 1.00 49.25 213 TYR A C 1
ATOM 1664 O O . TYR A 1 213 ? 5.645 -20.322 -9.418 1.00 49.25 213 TYR A O 1
ATOM 1672 N N . ALA A 1 214 ? 7.341 -21.700 -9.894 1.00 41.81 214 ALA A N 1
ATOM 1673 C CA . ALA A 1 214 ? 6.884 -22.772 -8.994 1.00 41.81 214 ALA A CA 1
ATOM 1674 C C . ALA A 1 214 ? 7.838 -23.076 -7.815 1.00 41.81 214 ALA A C 1
ATOM 1676 O O . ALA A 1 214 ? 7.480 -23.848 -6.928 1.00 41.81 214 ALA A O 1
ATOM 1677 N N . THR A 1 215 ? 9.007 -22.420 -7.715 1.00 39.25 215 THR A N 1
ATOM 1678 C CA . THR A 1 215 ? 9.947 -22.617 -6.585 1.00 39.25 215 THR A CA 1
ATOM 1679 C C . THR A 1 215 ? 9.781 -21.584 -5.467 1.00 39.25 215 THR A C 1
ATOM 1681 O O . THR A 1 215 ? 10.708 -21.319 -4.706 1.00 39.25 215 THR A O 1
ATOM 1684 N N . SER A 1 216 ? 8.588 -21.019 -5.316 1.00 41.38 216 SER A N 1
ATOM 1685 C CA . SER A 1 216 ? 8.142 -20.493 -4.022 1.00 41.38 216 SER A CA 1
ATOM 1686 C C . SER A 1 216 ? 7.217 -21.522 -3.381 1.00 41.38 216 SER A C 1
ATOM 1688 O O . SER A 1 216 ? 6.072 -21.241 -3.054 1.00 41.38 216 SER A O 1
ATOM 1690 N N . ALA A 1 217 ? 7.711 -22.757 -3.252 1.00 39.38 217 ALA A N 1
ATOM 1691 C CA . ALA A 1 217 ? 7.078 -23.752 -2.408 1.00 39.38 217 ALA A CA 1
ATOM 1692 C C . ALA A 1 217 ? 6.998 -23.183 -0.985 1.00 39.38 217 ALA A C 1
ATOM 1694 O O . ALA A 1 217 ? 8.018 -22.788 -0.415 1.00 39.38 217 ALA A O 1
ATOM 1695 N N . LEU A 1 218 ? 5.777 -23.128 -0.451 1.00 40.56 218 LEU A N 1
ATOM 1696 C CA . LEU A 1 218 ? 5.481 -22.802 0.936 1.00 40.56 218 LEU A CA 1
ATOM 1697 C C . LEU A 1 218 ? 6.399 -23.603 1.869 1.00 40.56 218 LEU A C 1
ATOM 1699 O O . LEU A 1 218 ? 6.229 -24.809 2.047 1.00 40.56 218 LEU A O 1
ATOM 1703 N N . ALA A 1 219 ? 7.341 -22.923 2.515 1.00 35.16 219 ALA A N 1
ATOM 1704 C CA . ALA A 1 219 ? 7.786 -23.365 3.824 1.00 35.16 219 ALA A CA 1
ATOM 1705 C C . ALA A 1 219 ? 6.672 -22.978 4.812 1.00 35.16 219 ALA A C 1
ATOM 1707 O O . ALA A 1 219 ? 6.276 -21.810 4.817 1.00 35.16 219 ALA A O 1
ATOM 1708 N N . PRO A 1 220 ? 6.141 -23.898 5.637 1.00 36.31 220 PRO A N 1
ATOM 1709 C CA . PRO A 1 220 ? 5.191 -23.516 6.668 1.00 36.31 220 PRO A CA 1
ATOM 1710 C C . PRO A 1 220 ? 5.926 -22.620 7.667 1.00 36.31 220 PRO A C 1
ATOM 1712 O O . PRO A 1 220 ? 6.756 -23.093 8.447 1.00 36.31 220 PRO A O 1
ATOM 1715 N N . LEU A 1 221 ? 5.636 -21.318 7.645 1.00 36.75 221 LEU A N 1
ATOM 1716 C CA . LEU A 1 221 ? 6.037 -20.386 8.696 1.00 36.75 221 LEU A CA 1
ATOM 1717 C C . LEU A 1 221 ? 5.174 -20.650 9.934 1.00 36.75 221 LEU A C 1
ATOM 1719 O O . LEU A 1 221 ? 4.319 -19.870 10.331 1.00 36.75 221 LEU A O 1
ATOM 1723 N N . SER A 1 222 ? 5.429 -21.788 10.572 1.00 42.16 222 SER A N 1
ATOM 1724 C CA . SER A 1 222 ? 5.120 -21.994 11.979 1.00 42.16 222 SER A CA 1
ATOM 1725 C C . SER A 1 222 ? 6.082 -21.127 12.797 1.00 42.16 222 SER A C 1
ATOM 1727 O O . SER A 1 222 ? 7.148 -21.609 13.185 1.00 42.16 222 SER A O 1
ATOM 1729 N N . SER A 1 223 ? 5.740 -19.854 13.028 1.00 35.38 223 SER A N 1
ATOM 1730 C CA . SER A 1 223 ? 5.952 -19.121 14.296 1.00 35.38 223 SER A CA 1
ATOM 1731 C C . SER A 1 223 ? 5.515 -17.648 14.184 1.00 35.38 223 SER A C 1
ATOM 1733 O O . SER A 1 223 ? 5.791 -17.016 13.165 1.00 35.38 223 SER A O 1
ATOM 1735 N N . PRO A 1 224 ? 4.911 -17.056 15.235 1.00 38.62 224 PRO A N 1
ATOM 1736 C CA . PRO A 1 224 ? 4.416 -15.684 15.213 1.00 38.62 224 PRO A CA 1
ATOM 1737 C C . PRO A 1 224 ? 5.570 -14.698 15.409 1.00 38.62 224 PRO A C 1
ATOM 1739 O O . PRO A 1 224 ? 6.199 -14.665 16.471 1.00 38.62 224 PRO A O 1
ATOM 1742 N N . SER A 1 225 ? 5.853 -13.876 14.399 1.00 34.75 225 SER A N 1
ATOM 1743 C CA . SER A 1 225 ? 6.897 -12.857 14.498 1.00 34.75 225 SER A CA 1
ATOM 1744 C C . SER A 1 225 ? 6.316 -11.502 14.892 1.00 34.75 225 SER A C 1
ATOM 1746 O O . SER A 1 225 ? 5.637 -10.844 14.109 1.00 34.75 225 SER A O 1
ATOM 1748 N N . ARG A 1 226 ? 6.650 -11.051 16.108 1.00 41.84 226 ARG A N 1
ATOM 1749 C CA . ARG A 1 226 ? 6.535 -9.644 16.512 1.00 41.84 226 ARG A CA 1
ATOM 1750 C C . ARG A 1 226 ? 7.410 -8.789 15.596 1.00 41.84 226 ARG A C 1
ATOM 1752 O O . ARG A 1 226 ? 8.632 -8.887 15.681 1.00 41.84 226 ARG A O 1
ATOM 1759 N N . TYR A 1 227 ? 6.815 -7.879 14.832 1.00 38.09 227 TYR A N 1
ATOM 1760 C CA . TYR A 1 227 ? 7.545 -6.748 14.261 1.00 38.09 227 TYR A CA 1
ATOM 1761 C C . TYR A 1 227 ? 6.794 -5.435 14.482 1.00 38.09 227 TYR A C 1
ATOM 1763 O O . TYR A 1 227 ? 5.888 -5.064 13.748 1.00 38.09 227 TYR A O 1
ATOM 1771 N N . ILE A 1 228 ? 7.243 -4.708 15.508 1.00 40.44 228 ILE A N 1
ATOM 1772 C CA . ILE A 1 228 ? 7.195 -3.248 15.554 1.00 40.44 228 ILE A CA 1
ATOM 1773 C C . ILE A 1 228 ? 8.504 -2.777 14.922 1.00 40.44 228 ILE A C 1
ATOM 1775 O O . ILE A 1 228 ? 9.550 -2.920 15.552 1.00 40.44 228 ILE A O 1
ATOM 1779 N N . GLN A 1 229 ? 8.472 -2.185 13.725 1.00 35.75 229 GLN A N 1
ATOM 1780 C CA . GLN A 1 229 ? 9.497 -1.211 13.338 1.00 35.75 229 GLN A CA 1
ATOM 1781 C C . GLN A 1 229 ? 9.005 -0.264 12.237 1.00 35.75 229 GLN A C 1
ATOM 1783 O O . GLN A 1 229 ? 8.667 -0.676 11.133 1.00 35.75 229 GLN A O 1
ATOM 1788 N N . ARG A 1 230 ? 8.995 1.030 12.579 1.00 43.44 230 ARG A N 1
ATOM 1789 C CA . ARG A 1 230 ? 8.753 2.188 11.707 1.00 43.44 230 ARG A CA 1
ATOM 1790 C C . ARG A 1 230 ? 9.543 2.123 10.396 1.00 43.44 230 ARG A C 1
ATOM 1792 O O . ARG A 1 230 ? 10.745 1.862 10.423 1.00 43.44 230 ARG A O 1
ATOM 1799 N N . SER A 1 231 ? 8.918 2.571 9.308 1.00 34.34 231 SER A N 1
ATOM 1800 C CA . SER A 1 231 ? 9.634 3.229 8.213 1.00 34.34 231 SER A CA 1
ATOM 1801 C C . SER A 1 231 ? 8.802 4.380 7.646 1.00 34.34 231 SER A C 1
ATOM 1803 O O . SER A 1 231 ? 7.760 4.174 7.031 1.00 34.34 231 SER A O 1
ATOM 1805 N N . ASP A 1 232 ? 9.269 5.603 7.896 1.00 41.94 232 ASP A N 1
ATOM 1806 C CA . ASP A 1 232 ? 8.844 6.813 7.200 1.00 41.94 232 ASP A CA 1
ATOM 1807 C C . ASP A 1 232 ? 9.474 6.828 5.796 1.00 41.94 232 ASP A C 1
ATOM 1809 O O . ASP A 1 232 ? 10.704 6.842 5.705 1.00 41.94 232 ASP A O 1
ATOM 1813 N N . ARG A 1 233 ? 8.665 6.888 4.720 1.00 38.34 233 ARG A N 1
ATOM 1814 C CA . ARG A 1 233 ? 8.794 7.833 3.576 1.00 38.34 233 ARG A CA 1
ATOM 1815 C C . ARG A 1 233 ? 7.987 7.440 2.321 1.00 38.34 233 ARG A C 1
ATOM 1817 O O . ARG A 1 233 ? 8.191 6.381 1.749 1.00 38.34 233 ARG A O 1
ATOM 1824 N N . VAL A 1 234 ? 7.223 8.444 1.862 1.00 34.66 234 VAL A N 1
ATOM 1825 C CA . VAL A 1 234 ? 6.753 8.804 0.500 1.00 34.66 234 VAL A CA 1
ATOM 1826 C C . VAL A 1 234 ? 5.869 7.797 -0.264 1.00 34.66 234 VAL A C 1
ATOM 1828 O O . VAL A 1 234 ? 6.366 6.765 -0.707 1.00 34.66 234 VAL A O 1
ATOM 1831 N N . PRO A 1 235 ? 4.596 8.139 -0.563 1.00 40.75 235 PRO A N 1
ATOM 1832 C CA . PRO A 1 235 ? 3.795 7.377 -1.510 1.00 40.75 235 PRO A CA 1
ATOM 1833 C C . PRO A 1 235 ? 4.158 7.773 -2.951 1.00 40.75 235 PRO A C 1
ATOM 1835 O O . PRO A 1 235 ? 4.047 8.936 -3.338 1.00 40.75 235 PRO A O 1
ATOM 1838 N N . VAL A 1 236 ? 4.583 6.795 -3.752 1.00 40.03 236 VAL A N 1
ATOM 1839 C CA . VAL A 1 236 ? 4.563 6.873 -5.220 1.00 40.03 236 VAL A CA 1
ATOM 1840 C C . VAL A 1 236 ? 3.245 6.259 -5.674 1.00 40.03 236 VAL A C 1
ATOM 1842 O O . VAL A 1 236 ? 2.936 5.126 -5.313 1.00 40.03 236 VAL A O 1
ATOM 1845 N N . SER A 1 237 ? 2.463 7.028 -6.431 1.00 42.84 237 SER A N 1
ATOM 1846 C CA . SER A 1 237 ? 1.152 6.635 -6.942 1.00 42.84 237 SER A CA 1
ATOM 1847 C C . SER A 1 237 ? 1.223 5.328 -7.735 1.00 42.84 237 SER A C 1
ATOM 1849 O O . SER A 1 237 ? 1.770 5.286 -8.836 1.00 42.84 237 SER A O 1
ATOM 1851 N N . ALA A 1 238 ? 0.646 4.272 -7.168 1.00 43.41 238 ALA A N 1
ATOM 1852 C CA . ALA A 1 238 ? 0.268 3.055 -7.873 1.00 43.41 238 ALA A CA 1
ATOM 1853 C C . ALA A 1 238 ? -1.202 3.174 -8.326 1.00 43.41 238 ALA A C 1
ATOM 1855 O O . ALA A 1 238 ? -1.975 3.887 -7.677 1.00 43.41 238 ALA A O 1
ATOM 1856 N N . PRO A 1 239 ? -1.619 2.497 -9.411 1.00 37.66 239 PRO A N 1
ATOM 1857 C CA . PRO A 1 239 ? -3.028 2.421 -9.757 1.00 37.66 239 PRO A CA 1
ATOM 1858 C C . PRO A 1 239 ? -3.760 1.669 -8.644 1.00 37.66 239 PRO A C 1
ATOM 1860 O O . PRO A 1 239 ? -3.434 0.526 -8.326 1.00 37.66 239 PRO A O 1
ATOM 1863 N N . ILE A 1 240 ? -4.721 2.349 -8.024 1.00 41.69 240 ILE A N 1
ATOM 1864 C CA . ILE A 1 240 ? -5.570 1.801 -6.973 1.00 41.69 240 ILE A CA 1
ATOM 1865 C C . ILE A 1 240 ? -6.545 0.831 -7.645 1.00 41.69 240 ILE A C 1
ATOM 1867 O O . ILE A 1 240 ? -7.624 1.221 -8.086 1.00 41.69 240 ILE A O 1
ATOM 1871 N N . VAL A 1 241 ? -6.163 -0.439 -7.741 1.00 50.81 241 VAL A N 1
ATOM 1872 C CA . VAL A 1 241 ? -7.150 -1.518 -7.756 1.00 50.81 241 VAL A CA 1
ATOM 1873 C C . VAL A 1 241 ? -7.473 -1.759 -6.292 1.00 50.81 241 VAL A C 1
ATOM 1875 O O . VAL A 1 241 ? -6.632 -2.261 -5.554 1.00 50.81 241 VAL A O 1
ATOM 1878 N N . VAL A 1 242 ? -8.644 -1.296 -5.852 1.00 43.16 242 VAL A N 1
ATOM 1879 C CA . VAL A 1 242 ? -9.166 -1.587 -4.513 1.00 43.16 242 VAL A CA 1
ATOM 1880 C C . VAL A 1 242 ? -9.459 -3.091 -4.491 1.00 43.16 242 VAL A C 1
ATOM 1882 O O . VAL A 1 242 ? -10.364 -3.514 -5.216 1.00 43.16 242 VAL A O 1
ATOM 1885 N N . PRO A 1 243 ? -8.713 -3.913 -3.729 1.00 50.31 243 PRO A N 1
ATOM 1886 C CA . PRO A 1 243 ? -9.079 -5.308 -3.527 1.00 50.31 243 PRO A CA 1
ATOM 1887 C C . PRO A 1 243 ? -10.473 -5.344 -2.902 1.00 50.31 243 PRO A C 1
ATOM 1889 O O . PRO A 1 243 ? -10.826 -4.457 -2.119 1.00 50.31 243 PRO A O 1
ATOM 1892 N N . GLN A 1 244 ? -11.285 -6.334 -3.255 1.00 50.31 244 GLN A N 1
ATOM 1893 C CA . GLN A 1 244 ? -12.703 -6.379 -2.878 1.00 50.31 244 GLN A CA 1
ATOM 1894 C C . GLN A 1 244 ? -12.914 -6.302 -1.349 1.00 50.31 244 GLN A C 1
ATOM 1896 O O . GLN A 1 244 ? -13.898 -5.706 -0.906 1.00 50.31 244 GLN A O 1
ATOM 1901 N N . GLY A 1 245 ? -11.942 -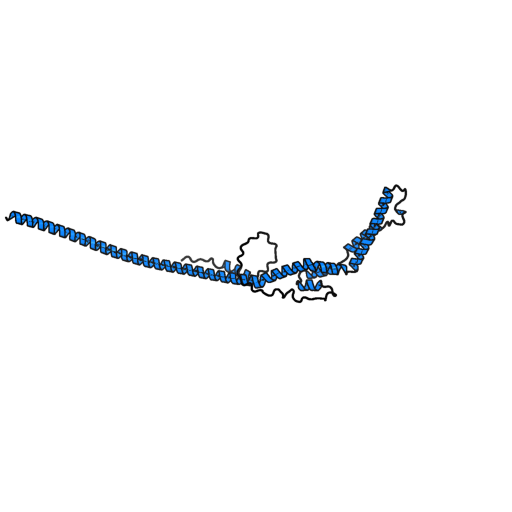6.760 -0.546 1.00 51.56 245 GLY A N 1
ATOM 1902 C CA . GLY A 1 245 ? -11.929 -6.610 0.915 1.00 51.56 245 GLY A CA 1
ATOM 1903 C C . GLY A 1 245 ? -11.860 -5.158 1.427 1.00 51.56 245 GLY A C 1
ATOM 1904 O O . GLY A 1 245 ? -12.482 -4.831 2.437 1.00 51.56 245 GLY A O 1
ATOM 1905 N N . LEU A 1 246 ? -11.205 -4.233 0.708 1.00 50.94 246 LEU A N 1
ATOM 1906 C CA . LEU A 1 246 ? -11.165 -2.806 1.079 1.00 50.94 246 LEU A CA 1
ATOM 1907 C C . LEU A 1 246 ? -12.476 -2.066 0.761 1.00 50.94 246 LEU A C 1
ATOM 1909 O O . LEU A 1 246 ? -12.782 -1.061 1.404 1.00 50.94 246 LEU A O 1
ATOM 1913 N N . ALA A 1 247 ? -13.268 -2.548 -0.202 1.00 52.16 247 ALA A N 1
ATOM 1914 C CA . ALA A 1 247 ? -14.552 -1.937 -0.549 1.00 52.16 247 ALA A CA 1
ATOM 1915 C C . ALA A 1 247 ? -15.619 -2.158 0.543 1.00 52.16 247 ALA A C 1
ATOM 1917 O O . ALA A 1 247 ? -16.448 -1.278 0.775 1.00 52.16 247 ALA A O 1
ATOM 1918 N N . LEU A 1 248 ? -15.557 -3.288 1.259 1.00 50.97 248 LEU A N 1
ATOM 1919 C CA . LEU A 1 248 ? -16.440 -3.600 2.392 1.00 50.97 248 LEU A CA 1
ATOM 1920 C C . LEU A 1 248 ? -16.209 -2.674 3.599 1.00 50.97 248 LEU A C 1
ATOM 1922 O O . LEU A 1 248 ? -17.161 -2.309 4.282 1.00 50.97 248 LEU A O 1
ATOM 1926 N N . LEU A 1 249 ? -14.971 -2.221 3.822 1.00 52.28 249 LEU A N 1
ATOM 1927 C CA . LEU A 1 249 ? -14.631 -1.315 4.928 1.00 52.28 249 LEU A CA 1
ATOM 1928 C C . LEU A 1 249 ? -15.192 0.108 4.764 1.00 52.28 249 LEU A C 1
ATOM 1930 O O . LEU A 1 249 ? -15.431 0.783 5.763 1.00 52.28 249 LEU A O 1
ATOM 1934 N N . LEU A 1 250 ? -15.408 0.579 3.531 1.00 50.94 250 LEU A N 1
ATOM 1935 C CA . LEU A 1 250 ? -15.886 1.947 3.275 1.00 50.94 250 LEU A CA 1
ATOM 1936 C C . LEU A 1 250 ? -17.414 2.087 3.321 1.00 50.94 250 LEU A C 1
ATOM 1938 O O . LEU A 1 250 ? -17.910 3.201 3.480 1.00 50.94 250 LEU A O 1
ATOM 1942 N N . VAL A 1 251 ? -18.158 0.987 3.201 1.00 45.75 251 VAL A N 1
ATOM 1943 C CA . VAL A 1 251 ? -19.631 1.008 3.177 1.00 45.75 251 VAL A CA 1
ATOM 1944 C C . VAL A 1 251 ? -20.235 0.985 4.590 1.00 45.75 251 VAL A C 1
ATOM 1946 O O . VAL A 1 251 ? -21.241 1.651 4.821 1.00 45.75 251 VAL A O 1
ATOM 1949 N N . ASP A 1 252 ? -19.594 0.326 5.560 1.00 43.34 252 ASP A N 1
ATOM 1950 C CA . ASP A 1 252 ? -20.145 0.160 6.921 1.00 43.34 252 ASP A CA 1
ATOM 1951 C C . ASP A 1 252 ? -19.872 1.332 7.881 1.00 43.34 252 ASP A C 1
ATOM 1953 O O . ASP A 1 252 ? -20.533 1.464 8.910 1.00 43.34 252 ASP A O 1
ATOM 1957 N N . ALA A 1 253 ? -18.929 2.226 7.569 1.00 43.44 253 ALA A N 1
ATOM 1958 C CA . ALA A 1 253 ? -18.636 3.381 8.426 1.00 43.44 253 ALA A CA 1
ATOM 1959 C C . ALA A 1 253 ? -19.742 4.463 8.404 1.00 43.44 253 ALA A C 1
ATOM 1961 O O . ALA A 1 253 ? -19.692 5.403 9.196 1.00 43.44 253 ALA A O 1
ATOM 1962 N N . ALA A 1 254 ? -20.732 4.348 7.510 1.00 43.56 254 ALA A N 1
ATOM 1963 C CA . ALA A 1 254 ? -21.767 5.359 7.287 1.00 43.56 254 ALA A CA 1
ATOM 1964 C C . ALA A 1 254 ? -23.141 5.035 7.911 1.00 43.56 254 ALA A C 1
ATOM 1966 O O . ALA A 1 254 ? -24.036 5.873 7.831 1.00 43.56 254 ALA A O 1
ATOM 1967 N N . THR A 1 255 ? -23.344 3.862 8.524 1.00 46.06 255 THR A N 1
ATOM 1968 C CA . THR A 1 255 ? -24.694 3.389 8.908 1.00 46.06 255 THR A CA 1
ATOM 1969 C C . THR A 1 255 ? -24.987 3.321 10.410 1.00 46.06 255 THR A C 1
ATOM 1971 O O . THR A 1 255 ? -26.089 2.927 10.776 1.00 46.06 255 THR A O 1
ATOM 1974 N N . HIS A 1 256 ? -24.089 3.758 11.302 1.00 46.25 256 HIS A N 1
ATOM 1975 C CA . HIS A 1 256 ? -24.331 3.678 12.755 1.00 46.25 256 HIS A CA 1
ATOM 1976 C C . HIS A 1 256 ? -24.147 4.998 13.523 1.00 46.25 256 HIS A C 1
ATOM 1978 O O . HIS A 1 256 ? -23.530 5.036 14.585 1.00 46.25 256 HIS A O 1
ATOM 1984 N N . THR A 1 257 ? -24.748 6.081 13.020 1.00 42.22 257 THR A N 1
ATOM 1985 C CA . THR A 1 257 ? -25.045 7.282 13.824 1.00 42.22 257 THR A CA 1
ATOM 1986 C C . THR A 1 257 ? -26.519 7.688 13.700 1.00 42.22 257 THR A C 1
ATOM 1988 O O . THR A 1 257 ? -26.825 8.760 13.194 1.00 42.22 257 THR A O 1
ATOM 1991 N N . GLU A 1 258 ? -27.435 6.842 14.166 1.00 40.03 258 GLU A N 1
ATOM 1992 C CA . GLU A 1 258 ? -28.778 7.242 14.627 1.00 40.03 258 GLU A CA 1
ATOM 1993 C C . GLU A 1 258 ? -28.970 6.538 15.982 1.00 40.03 258 GLU A C 1
ATOM 1995 O O . GLU A 1 258 ? -28.877 5.319 16.056 1.00 40.03 258 GLU A O 1
ATOM 2000 N N . SER A 1 259 ? -28.796 7.257 17.098 1.00 50.28 259 SER A N 1
ATOM 2001 C CA . SER A 1 259 ? -29.850 7.948 17.862 1.00 50.28 259 SER A CA 1
ATOM 2002 C C . SER A 1 259 ? -30.789 6.965 18.560 1.00 50.28 259 SER A C 1
ATOM 2004 O O . SER A 1 259 ? -31.756 6.541 17.945 1.00 50.28 259 SER A O 1
ATOM 2006 N N . ASP A 1 260 ? -30.562 6.728 19.854 1.00 36.94 260 ASP A N 1
ATOM 2007 C CA . ASP A 1 260 ? -31.611 6.303 20.789 1.00 36.94 260 ASP A CA 1
ATOM 2008 C C . ASP A 1 260 ? -31.508 7.145 22.076 1.00 36.94 260 ASP A C 1
ATOM 2010 O O . ASP A 1 260 ? -30.757 6.824 22.997 1.00 36.94 260 ASP A O 1
ATOM 2014 N N . ASP A 1 261 ? -32.250 8.258 22.092 1.00 39.78 261 ASP A N 1
ATOM 2015 C CA . ASP A 1 261 ? -32.734 8.933 23.302 1.00 39.78 261 ASP A CA 1
ATOM 2016 C C . ASP A 1 261 ? -34.202 8.508 23.496 1.00 39.78 261 ASP A C 1
ATOM 2018 O O . ASP A 1 261 ? -35.067 8.898 22.703 1.00 39.78 261 ASP A O 1
ATOM 2022 N N . ALA A 1 262 ? -34.477 7.727 24.545 1.00 43.22 262 ALA A N 1
ATOM 2023 C CA . ALA A 1 262 ? -35.782 7.596 25.207 1.00 43.22 262 ALA A CA 1
ATOM 2024 C C . ALA A 1 262 ? -35.613 7.022 26.622 1.00 43.22 262 ALA A C 1
ATOM 2026 O O . ALA A 1 262 ? -34.973 5.954 26.756 1.00 43.22 262 ALA A O 1
#

Organism: Tanacetum cinerariifolium (NCBI:txid118510)

Foldseek 3Di:
DVVVVVVVVVVVVVVVVVVVVVVVVVVVVVVVVVVVVVVVVVVVVVVVVVVVVVVVVVVVVVVVVVVVVVVVVVLVVVVVCCCVPPVVVVVVLVVVLVCCCVPPVVVLLVVVCVPDPLLVVLVVQLVVLVVLVVQQVVLCVCCVVVPPPDDSVPDPSHDPCSVVSNVVSVVSNVPDDDVSVVVLVVCVVPDSVVSVVSSDDPPPPPDDPPPPPPPVPDDPPPDDDDDDDDDDDDDDDDPDPPDPSNVVVVPPVPPPPDDDDD

Sequence (262 aa):
MKRAAEEKSAGLSQELERMRAQFSELQVSHERISQQVDALQQQVSGEETLKAAFEDYKRQQDQMVEQRCAEIDARLDALSIDFDEELYPYMLTAIAGRRWVIGHGLRLAMMKCAESLELRQAFADVASAGVAKGMSEGLKHGVEHGHAQRTVESLEAYDLEAEAKFVVALQSLKDLKYPLLDQLEGLKDAPMDVIMASLYLEDDTGGMPHNLYATSALAPLSSPSRYIQRSDRVPVSAPIVVPQGLALLLVDAATHTESDDA

Secondary structure (DSSP, 8-state):
-HHHHHHHHHHHHHHHHHHHHHHHHHHHHHHHHHHHHHHHHHHHHHHHHHHHHHHHHHHHHHHHHHHHHHHHHHHHHHHHHHIIIIIHHHHHHHHHHHHHIIIIIHHHHHHHHHH-HHHHHHHHHHHHHHHHHHHHHHHHHHHHHTT-S--GGG-TT--TTHHHHHHHHHHHHHH---HHHHHHHHTTTS-HHHHHHHHS-TT--S---TTTTT--------S--------------------HHHHHHHHGGGS-------

Radius of gyration: 52.55 Å; chains: 1; bounding box: 100×52×168 Å